Protein AF-A0A7S4GI96-F1 (afdb_monomer_lite)

Radius of gyration: 20.24 Å; chains: 1; bounding box: 47×55×43 Å

pLDDT: mean 77.37, std 24.52, range [25.47, 98.19]

Organism: NCBI:txid73025

Foldseek 3Di:
DVLVLCLLQVQEPCQVCVVVVVVVVVPPDDDDDDDDDDDDDDDDDDDDDDDDDPDPPPDDDPPDADDPVLLLQLLVQLVVQVVVCLVVLLCLQVDDDDLLVLVSVLSSSSVVSSLVSQCVSPPPQRSVSSSVVVVSSLVNLLVVVVVPPVSSVVSVLSSVQSNCCRNPVDGQADADDPVVLLVLLQQLLVLLVDVVLLVVLLVQLPPDDPVSSVVSLSVSSVVSSQVSLVVVVLNDSSSSSNSVVNLSSCCVPPSSVVSNVSSSVSSCVSSVNPSVVSNDHDPDD

Secondary structure (DSSP, 8-state):
-HHHHHHHHGGGTHHHHHHHHHHHHHHT-----------------------------S------PPPHHHHHHHHHHHHHHHHHTHHHHHHHHHS-S-HHHHHHHHHHHHHHHHHHHHHHHSTT--HHHHHHHHHHHHHHHHHHHHTT-HHHHHHHHHHHHHHHHHHTS-PPPPPPPHHHHHHHHHHHHHHHHSHHHHHHHHHHHTT--HHHHHHHHHHHHHHHHHHHHHTTT--SHHHHHHHHHHHHHGGGSHHHHHHHHHHHHHHHHHTT--TTTTTPPPPP-

Sequence (285 aa):
IFFRILHNTMHRRFVPLGVTALRRMISGGVRTAMTGPMTRPLMSQPSPLRTGGVRANSDQGLVPTLTPEDCANIYQKTIEALNTMEMPLKNLKLTPGSIAQRWNKVMLVLMLSRLDAIKKFFPGCSDQEAYMNLQKLSLSVRRHMSEGNQTLVDLDEKIWEFLLSHAFGKSLPEKMSVDVARKIALKLCNEVSEEEFATKLRSMTQGKGLEEKNDVLIQCLLEAQFKLFETFGYSDEEGFICVQKNLMDYAGDAVVLAYTSAYNYILLEIAEIDPRMASLPQPQA

Structure (mmCIF, N/CA/C/O backbone):
data_AF-A0A7S4GI96-F1
#
_entry.id   AF-A0A7S4GI96-F1
#
loop_
_atom_site.group_PDB
_atom_site.id
_atom_site.type_symbol
_atom_site.label_atom_id
_atom_site.label_alt_id
_atom_site.label_comp_id
_atom_site.label_asym_id
_atom_site.label_entity_id
_atom_site.label_seq_id
_atom_site.pdbx_PDB_ins_code
_atom_site.Cartn_x
_atom_site.Cartn_y
_atom_site.Cartn_z
_atom_site.occupancy
_atom_site.B_iso_or_equiv
_atom_site.auth_seq_id
_atom_site.auth_comp_id
_atom_site.auth_asym_id
_atom_site.auth_atom_id
_atom_site.pdbx_PDB_model_num
ATOM 1 N N . ILE A 1 1 ? -3.447 0.093 1.983 1.00 48.16 1 ILE A N 1
ATOM 2 C CA . ILE A 1 1 ? -4.267 1.115 2.687 1.00 48.16 1 ILE A CA 1
ATOM 3 C C . ILE A 1 1 ? -3.404 2.059 3.527 1.00 48.16 1 ILE A C 1
ATOM 5 O O . ILE A 1 1 ? -3.340 3.237 3.195 1.00 48.16 1 ILE A O 1
ATOM 9 N N . PHE A 1 2 ? -2.644 1.541 4.501 1.00 42.47 2 PHE A N 1
ATOM 10 C CA . PHE A 1 2 ? -1.622 2.305 5.233 1.00 42.47 2 PHE A CA 1
ATOM 11 C C . PHE A 1 2 ? -0.661 3.065 4.321 1.00 42.47 2 PHE A C 1
ATOM 13 O O . PHE A 1 2 ? -0.373 4.219 4.583 1.00 42.47 2 PHE A O 1
ATOM 20 N N . PHE A 1 3 ? -0.246 2.467 3.200 1.00 44.84 3 PHE A N 1
ATOM 21 C CA . PHE A 1 3 ? 0.589 3.130 2.195 1.00 44.84 3 PHE A CA 1
ATOM 22 C C . PHE A 1 3 ? -0.042 4.405 1.623 1.00 44.84 3 PHE A C 1
ATOM 24 O O . PHE A 1 3 ? 0.687 5.321 1.293 1.00 44.84 3 PHE A O 1
ATOM 31 N N . ARG A 1 4 ? -1.375 4.500 1.513 1.00 49.25 4 ARG A N 1
ATOM 32 C CA . ARG A 1 4 ? -2.064 5.708 1.028 1.00 49.25 4 ARG A CA 1
ATOM 33 C C . ARG A 1 4 ? -2.172 6.784 2.105 1.00 49.25 4 ARG A C 1
ATOM 35 O O . ARG A 1 4 ? -1.989 7.953 1.792 1.00 49.25 4 ARG A O 1
ATOM 42 N N . ILE A 1 5 ? -2.394 6.380 3.356 1.00 42.12 5 ILE A N 1
ATOM 43 C CA . ILE A 1 5 ? -2.314 7.272 4.520 1.00 42.12 5 ILE A CA 1
ATOM 44 C C . ILE A 1 5 ? -0.882 7.804 4.645 1.00 42.12 5 ILE A C 1
ATOM 46 O O . ILE A 1 5 ? -0.691 9.010 4.637 1.00 42.12 5 ILE A O 1
ATOM 50 N N . LEU A 1 6 ? 0.134 6.932 4.609 1.00 44.16 6 LEU A N 1
ATOM 51 C CA . LEU A 1 6 ? 1.545 7.322 4.564 1.00 44.16 6 LEU A CA 1
ATOM 52 C C . LEU A 1 6 ? 1.841 8.211 3.350 1.00 44.16 6 LEU A C 1
ATOM 54 O O . LEU A 1 6 ? 2.431 9.265 3.513 1.00 44.16 6 LEU A O 1
ATOM 58 N N . HIS A 1 7 ? 1.419 7.827 2.146 1.00 49.28 7 HIS A N 1
ATOM 59 C CA . HIS A 1 7 ? 1.634 8.591 0.913 1.00 49.28 7 HIS A CA 1
ATOM 60 C C . HIS A 1 7 ? 1.050 10.005 1.009 1.00 49.28 7 HIS A C 1
ATOM 62 O O . HIS A 1 7 ? 1.690 10.953 0.565 1.00 49.28 7 HIS A O 1
ATOM 68 N N . ASN A 1 8 ? -0.121 10.163 1.629 1.00 38.28 8 ASN A N 1
ATOM 69 C CA . ASN A 1 8 ? -0.711 11.476 1.859 1.00 38.28 8 ASN A CA 1
ATOM 70 C C . ASN A 1 8 ? 0.047 12.235 2.964 1.00 38.28 8 ASN A C 1
ATOM 72 O O . ASN A 1 8 ? 0.425 13.378 2.746 1.00 38.28 8 ASN A O 1
ATOM 76 N N . THR A 1 9 ? 0.377 11.604 4.096 1.00 34.38 9 THR A N 1
ATOM 77 C CA . THR A 1 9 ? 1.056 12.237 5.247 1.00 34.38 9 THR A CA 1
ATOM 78 C C . THR A 1 9 ? 2.541 12.578 4.997 1.00 34.38 9 THR A C 1
ATOM 80 O O . THR A 1 9 ? 3.073 13.538 5.558 1.00 34.38 9 THR A O 1
ATOM 83 N N . MET A 1 10 ? 3.239 11.830 4.140 1.00 37.91 10 MET A N 1
ATOM 84 C CA . MET A 1 10 ? 4.689 11.945 3.899 1.00 37.91 10 MET A CA 1
ATOM 85 C C . MET A 1 10 ? 5.093 13.167 3.065 1.00 37.91 10 MET A C 1
ATOM 87 O O . MET A 1 10 ? 6.271 13.538 3.061 1.00 37.91 10 MET A O 1
ATOM 91 N N . HIS A 1 11 ? 4.130 13.825 2.418 1.00 40.66 11 HIS A N 1
ATOM 92 C CA . HIS A 1 11 ? 4.341 14.949 1.504 1.00 40.66 11 HIS A CA 1
ATOM 93 C C . HIS A 1 11 ? 4.916 16.211 2.203 1.00 40.66 11 HIS A C 1
ATOM 95 O O . HIS A 1 11 ? 5.404 17.119 1.530 1.00 40.66 11 HIS A O 1
ATOM 101 N N . ARG A 1 12 ? 4.982 16.240 3.549 1.00 35.78 12 ARG A N 1
ATOM 102 C CA . ARG A 1 12 ? 5.529 17.371 4.329 1.00 35.78 12 ARG A CA 1
ATOM 103 C C . ARG A 1 12 ? 6.883 17.178 5.016 1.00 35.78 12 ARG A C 1
ATOM 105 O O . ARG A 1 12 ? 7.530 18.177 5.314 1.00 35.78 12 ARG A O 1
ATOM 112 N N . ARG A 1 13 ? 7.316 15.951 5.326 1.00 38.59 13 ARG A N 1
ATOM 113 C CA . ARG A 1 13 ? 8.511 15.742 6.179 1.00 38.59 13 ARG A CA 1
ATOM 114 C C . ARG A 1 13 ? 9.583 14.842 5.583 1.00 38.59 13 ARG A C 1
ATOM 116 O O . ARG A 1 13 ? 10.753 15.074 5.856 1.00 38.59 13 ARG A O 1
ATOM 123 N N . PHE A 1 14 ? 9.246 13.857 4.756 1.00 36.16 14 PHE A N 1
ATOM 124 C CA . PHE A 1 14 ? 10.211 12.802 4.416 1.00 36.16 14 PHE A CA 1
ATOM 125 C C . PHE A 1 14 ? 10.967 13.015 3.108 1.00 36.16 14 PHE A C 1
ATOM 127 O O . PHE A 1 14 ? 11.879 12.248 2.812 1.00 36.16 14 PHE A O 1
ATOM 134 N N . VAL A 1 15 ? 10.674 14.083 2.370 1.00 36.50 15 VAL A N 1
ATOM 135 C CA . VAL A 1 15 ? 11.378 14.357 1.115 1.00 36.50 15 VAL A CA 1
ATOM 136 C C . VAL A 1 15 ? 12.807 14.872 1.369 1.00 36.50 15 VAL A C 1
ATOM 138 O O . VAL A 1 15 ? 13.745 14.235 0.898 1.00 36.50 15 VAL A O 1
ATOM 141 N N . PRO A 1 16 ? 13.041 15.876 2.244 1.00 31.02 16 PRO A N 1
ATOM 142 C CA . PRO A 1 16 ? 14.405 16.281 2.600 1.00 31.02 16 PRO A CA 1
ATOM 143 C C . PRO A 1 16 ? 14.975 15.470 3.781 1.00 31.02 16 PRO A C 1
ATOM 145 O O . PRO A 1 16 ? 16.185 15.235 3.871 1.00 31.02 16 PRO A O 1
ATOM 148 N N . LEU A 1 17 ? 14.113 15.023 4.709 1.00 30.14 17 LEU A N 1
ATOM 149 C CA . LEU A 1 17 ? 14.540 14.329 5.929 1.00 30.14 17 LEU A CA 1
ATOM 150 C C . LEU A 1 17 ? 14.511 12.808 5.806 1.00 30.14 17 LEU A C 1
ATOM 152 O O . LEU A 1 17 ? 15.198 12.176 6.580 1.00 30.14 17 LEU A O 1
ATOM 156 N N . GLY A 1 18 ? 13.788 12.179 4.878 1.00 33.94 18 GLY A N 1
ATOM 157 C CA . GLY A 1 18 ? 13.670 10.712 4.831 1.00 33.94 18 GLY A CA 1
ATOM 158 C C . GLY A 1 18 ? 14.946 10.023 4.362 1.00 33.94 18 GLY A C 1
ATOM 159 O O . GLY A 1 18 ? 15.405 9.086 5.007 1.00 33.94 18 GLY A O 1
ATOM 160 N N . VAL A 1 19 ? 15.595 10.549 3.320 1.00 39.44 19 VAL A N 1
ATOM 161 C CA . VAL A 1 19 ? 16.910 10.055 2.870 1.00 39.44 19 VAL A CA 1
ATOM 162 C C . VAL A 1 19 ? 17.982 10.338 3.928 1.00 39.44 19 VAL A C 1
ATOM 164 O O . VAL A 1 19 ? 18.823 9.487 4.210 1.00 39.44 19 VAL A O 1
ATOM 167 N N . THR A 1 20 ? 17.919 11.504 4.575 1.00 37.69 20 THR A N 1
ATOM 168 C CA . THR A 1 20 ? 18.900 11.939 5.582 1.00 37.69 20 THR A CA 1
ATOM 169 C C . THR A 1 20 ? 18.700 11.257 6.940 1.00 37.69 20 THR A C 1
ATOM 171 O O . THR A 1 20 ? 19.676 10.894 7.584 1.00 37.69 20 THR A O 1
ATOM 174 N N . ALA A 1 21 ? 17.464 11.039 7.386 1.00 37.22 21 ALA A N 1
ATOM 175 C CA . ALA A 1 21 ? 17.109 10.401 8.654 1.00 37.22 21 ALA A CA 1
ATOM 176 C C . ALA A 1 21 ? 17.210 8.880 8.569 1.00 37.22 21 ALA A C 1
ATOM 178 O O . ALA A 1 21 ? 17.644 8.268 9.537 1.00 37.22 21 ALA A O 1
ATOM 179 N N . LEU A 1 22 ? 16.905 8.269 7.417 1.00 37.75 22 LEU A N 1
ATOM 180 C CA . LEU A 1 22 ? 17.230 6.865 7.180 1.00 37.75 22 LEU A CA 1
ATOM 181 C C . LEU A 1 22 ? 18.752 6.682 7.108 1.00 37.75 22 LEU A C 1
ATOM 183 O O . LEU A 1 22 ? 19.271 5.812 7.795 1.00 37.75 22 LEU A O 1
ATOM 187 N N . ARG A 1 23 ? 19.499 7.568 6.420 1.00 43.78 23 ARG A N 1
ATOM 188 C CA . ARG A 1 23 ? 20.975 7.578 6.502 1.00 43.78 23 ARG A CA 1
ATOM 189 C C . ARG A 1 23 ? 21.475 7.763 7.935 1.00 43.78 23 ARG A C 1
ATOM 191 O O . ARG A 1 23 ? 22.387 7.045 8.316 1.00 43.78 23 ARG A O 1
ATOM 198 N N . ARG A 1 24 ? 20.893 8.661 8.742 1.00 42.09 24 ARG A N 1
ATOM 199 C CA . ARG A 1 24 ? 21.265 8.883 10.159 1.00 42.09 24 ARG A CA 1
ATOM 200 C C . ARG A 1 24 ? 20.910 7.700 11.064 1.00 42.09 24 ARG A C 1
ATOM 202 O O . ARG A 1 24 ? 21.722 7.346 11.910 1.00 42.09 24 ARG A O 1
ATOM 209 N N . MET A 1 25 ? 19.761 7.055 10.859 1.00 37.50 25 MET A N 1
ATOM 210 C CA . MET A 1 25 ? 19.404 5.801 11.539 1.00 37.50 25 MET A CA 1
ATOM 211 C C . MET A 1 25 ? 20.346 4.657 11.150 1.00 37.50 25 MET A C 1
ATOM 213 O O . MET A 1 25 ? 20.655 3.822 11.990 1.00 37.50 25 MET A O 1
ATOM 217 N N . ILE A 1 26 ? 20.839 4.639 9.908 1.00 42.69 26 ILE A N 1
ATOM 218 C CA . ILE A 1 26 ? 21.808 3.652 9.412 1.00 42.69 26 ILE A CA 1
ATOM 219 C C . ILE A 1 26 ? 23.243 3.942 9.904 1.00 42.69 26 ILE A C 1
ATOM 221 O O . ILE A 1 26 ? 24.032 3.013 10.027 1.00 42.69 26 ILE A O 1
ATOM 225 N N . SER A 1 27 ? 23.604 5.196 10.214 1.00 38.72 27 SER A N 1
ATOM 226 C CA . SER A 1 27 ? 25.000 5.599 10.491 1.00 38.72 27 SER A CA 1
ATOM 227 C C . SER A 1 27 ? 25.372 5.821 11.966 1.00 38.72 27 SER A C 1
ATOM 229 O O . SER A 1 27 ? 26.499 6.223 12.234 1.00 38.72 27 SER A O 1
ATOM 231 N N . GLY A 1 28 ? 24.493 5.532 12.935 1.00 33.22 28 GLY A N 1
ATOM 232 C CA . GLY A 1 28 ? 24.877 5.381 14.354 1.00 33.22 28 GLY A CA 1
ATOM 233 C C . GLY A 1 28 ? 25.617 6.567 15.006 1.00 33.22 28 GLY A C 1
ATOM 234 O O . GLY A 1 28 ? 26.359 6.373 15.966 1.00 33.22 28 GLY A O 1
ATOM 235 N N . GLY A 1 29 ? 25.460 7.791 14.497 1.00 31.09 29 GLY A N 1
ATOM 236 C CA . GLY A 1 29 ? 26.233 8.954 14.941 1.00 31.09 29 GLY A CA 1
ATOM 237 C C . GLY A 1 29 ? 25.499 9.826 15.960 1.00 31.09 29 GLY A C 1
ATOM 238 O O . GLY A 1 29 ? 24.608 10.589 15.594 1.00 31.09 29 GLY A O 1
ATOM 239 N N . VAL A 1 30 ? 25.920 9.765 17.224 1.00 33.53 30 VAL A N 1
ATOM 240 C CA . VAL A 1 30 ? 25.569 10.733 18.279 1.00 33.53 30 VAL A CA 1
ATOM 241 C C . VAL A 1 30 ? 26.267 12.067 18.004 1.00 33.53 30 VAL A C 1
ATOM 243 O O . VAL A 1 30 ? 27.485 12.079 17.836 1.00 33.53 30 VAL A O 1
ATOM 246 N N . ARG A 1 31 ? 25.534 13.191 18.031 1.00 33.06 31 ARG A N 1
ATOM 247 C CA . ARG A 1 31 ? 26.073 14.517 18.399 1.00 33.06 31 ARG A CA 1
ATOM 248 C C . ARG A 1 31 ? 24.978 15.475 18.886 1.00 33.06 31 ARG A C 1
ATOM 250 O O . ARG A 1 31 ? 23.841 15.440 18.429 1.00 33.06 31 ARG A O 1
ATOM 257 N N . THR A 1 32 ? 25.382 16.293 19.849 1.00 29.03 32 THR A N 1
ATOM 258 C CA . THR A 1 32 ? 24.633 17.173 20.753 1.00 29.03 32 THR A CA 1
ATOM 259 C C . THR A 1 32 ? 24.514 18.630 20.270 1.00 29.03 32 THR A C 1
ATOM 261 O O . THR A 1 32 ? 25.416 19.126 19.602 1.00 29.03 32 THR A O 1
ATOM 264 N N . ALA A 1 33 ? 23.466 19.305 20.785 1.00 28.83 33 ALA A N 1
ATOM 265 C CA . ALA A 1 33 ? 23.304 20.758 21.038 1.00 28.83 33 ALA A CA 1
ATOM 266 C C . ALA A 1 33 ? 22.983 21.674 19.816 1.00 28.83 33 ALA A C 1
ATOM 268 O O . ALA A 1 33 ? 23.351 21.341 18.701 1.00 28.83 33 ALA A O 1
ATOM 269 N N . MET A 1 34 ? 22.266 22.814 19.881 1.00 26.42 34 MET A N 1
ATOM 270 C CA . MET A 1 34 ? 21.924 23.777 20.948 1.00 26.42 34 MET A CA 1
ATOM 271 C C . MET A 1 34 ? 20.583 24.518 20.692 1.00 26.42 34 MET A C 1
ATOM 273 O O . MET A 1 34 ? 20.059 24.544 19.583 1.00 26.42 34 MET A O 1
ATOM 277 N N . THR A 1 35 ? 20.078 25.142 21.760 1.00 27.78 35 THR A N 1
ATOM 278 C CA . THR A 1 35 ? 18.894 26.008 21.947 1.00 27.78 35 THR A CA 1
ATOM 279 C C . THR A 1 35 ? 19.031 27.452 21.422 1.00 27.78 35 THR A C 1
ATOM 281 O O . THR A 1 35 ? 20.116 28.019 21.514 1.00 27.78 35 THR A O 1
ATOM 284 N N . GLY A 1 36 ? 17.915 28.102 21.042 1.00 25.47 36 GLY A N 1
ATOM 285 C CA . GLY A 1 36 ? 17.779 29.574 20.944 1.00 25.47 36 GLY A CA 1
ATOM 286 C C . GLY A 1 36 ? 16.377 30.045 20.476 1.00 25.47 36 GLY A C 1
ATOM 287 O O . GLY A 1 36 ? 15.743 29.288 19.747 1.00 25.47 36 GLY A O 1
ATOM 288 N N . PRO A 1 37 ? 15.842 31.214 20.914 1.00 29.98 37 PRO A N 1
ATOM 289 C CA . PRO A 1 37 ? 14.398 31.414 21.124 1.00 29.98 37 PRO A CA 1
ATOM 290 C C . PRO A 1 37 ? 13.631 32.288 20.098 1.00 29.98 37 PRO A C 1
ATOM 292 O O . PRO A 1 37 ? 14.192 32.883 19.186 1.00 29.98 37 PRO A O 1
ATOM 295 N N . MET A 1 38 ? 12.308 32.318 20.327 1.00 31.64 38 MET A N 1
ATOM 296 C CA . MET A 1 38 ? 11.159 32.909 19.612 1.00 31.64 38 MET A CA 1
ATOM 297 C C . MET A 1 38 ? 11.265 34.342 19.053 1.00 31.64 38 MET A C 1
ATOM 299 O O . MET A 1 38 ? 11.868 35.214 19.666 1.00 31.64 38 MET A O 1
ATOM 303 N N . THR A 1 39 ? 10.434 34.630 18.036 1.00 26.88 39 THR A N 1
ATOM 304 C CA . THR A 1 39 ? 9.477 35.768 18.029 1.00 26.88 39 THR A CA 1
ATOM 305 C C . THR A 1 39 ? 8.357 35.571 16.983 1.00 26.88 39 THR A C 1
ATOM 307 O O . THR A 1 39 ? 8.560 34.957 15.941 1.00 26.88 39 THR A O 1
ATOM 310 N N . ARG A 1 40 ? 7.147 36.057 17.299 1.00 31.64 40 ARG A N 1
ATOM 311 C CA . ARG A 1 40 ? 5.897 36.073 16.493 1.00 31.64 40 ARG A CA 1
ATOM 312 C C . ARG A 1 40 ? 5.532 37.548 16.212 1.00 31.64 40 ARG A C 1
ATOM 314 O O . ARG A 1 40 ? 5.952 38.384 17.014 1.00 31.64 40 ARG A O 1
ATOM 321 N N . PRO A 1 41 ? 4.723 37.892 15.183 1.00 34.22 41 PRO A N 1
ATOM 322 C CA . PRO A 1 41 ? 3.291 38.140 15.453 1.00 34.22 41 PRO A CA 1
ATOM 323 C C . PRO A 1 41 ? 2.288 37.823 14.302 1.00 34.22 41 PRO A C 1
ATOM 325 O O . PRO A 1 41 ? 2.644 37.305 13.252 1.00 34.22 41 PRO A O 1
ATOM 328 N N . LEU A 1 42 ? 1.007 38.082 14.619 1.00 28.05 42 LEU A N 1
ATOM 329 C CA . LEU A 1 42 ? -0.305 37.708 14.044 1.00 28.05 42 LEU A CA 1
ATOM 330 C C . LEU A 1 42 ? -0.779 38.391 12.733 1.00 28.05 42 LEU A C 1
ATOM 332 O O . LEU A 1 42 ? -0.377 39.513 12.459 1.00 28.05 42 LEU A O 1
ATOM 336 N N . MET A 1 43 ? -1.791 37.758 12.090 1.00 28.89 43 MET A N 1
ATOM 337 C CA . MET A 1 43 ? -3.117 38.276 11.608 1.00 28.89 43 MET A CA 1
ATOM 338 C C . MET A 1 43 ? -3.493 37.734 10.203 1.00 28.89 43 MET A C 1
ATOM 340 O O . MET A 1 43 ? -2.814 38.014 9.229 1.00 28.89 43 MET A O 1
ATOM 344 N N . SER A 1 44 ? -4.381 36.733 10.087 1.00 29.39 44 SER A N 1
ATOM 345 C CA . SER A 1 44 ? -5.859 36.764 9.908 1.00 29.39 44 SER A CA 1
ATOM 346 C C . SER A 1 44 ? -6.366 37.134 8.499 1.00 29.39 44 SER A C 1
ATOM 348 O O . SER A 1 44 ? -6.210 38.279 8.097 1.00 29.39 44 SER A O 1
ATOM 350 N N . GLN A 1 45 ? -7.085 36.219 7.827 1.00 29.84 45 GLN A N 1
ATOM 351 C CA . GLN A 1 45 ? -8.489 36.401 7.395 1.00 29.84 45 GLN A CA 1
ATOM 352 C C . GLN A 1 45 ? -9.095 35.100 6.800 1.00 29.84 45 GLN A C 1
ATOM 354 O O . GLN A 1 45 ? -8.362 34.294 6.226 1.00 29.84 45 GLN A O 1
ATOM 359 N N . PRO A 1 46 ? -10.417 34.867 6.950 1.00 28.11 46 PRO A N 1
ATOM 360 C CA . PRO A 1 46 ? -11.104 33.659 6.491 1.00 28.11 46 PRO A CA 1
ATOM 361 C C . PRO A 1 46 ? -11.596 33.793 5.041 1.00 28.11 46 PRO A C 1
ATOM 363 O O . PRO A 1 46 ? -12.149 34.821 4.660 1.00 28.11 46 PRO A O 1
ATOM 366 N N . SER A 1 47 ? -11.448 32.733 4.241 1.00 34.19 47 SER A N 1
ATOM 367 C CA . SER A 1 47 ? -12.112 32.617 2.934 1.00 34.19 47 SER A CA 1
ATOM 368 C C . SER A 1 47 ? -13.296 31.643 3.005 1.00 34.19 47 SER A C 1
ATOM 370 O O . SER A 1 47 ? -13.197 30.621 3.688 1.00 34.19 47 SER A O 1
ATOM 372 N N . PRO A 1 48 ? -14.416 31.950 2.325 1.00 31.08 48 PRO A N 1
ATOM 373 C CA . PRO A 1 48 ? -15.682 31.249 2.490 1.00 31.08 48 PRO A CA 1
ATOM 374 C C . PRO A 1 48 ? -15.711 29.868 1.823 1.00 31.08 48 PRO A C 1
ATOM 376 O O . PRO A 1 48 ? -15.078 29.614 0.796 1.00 31.08 48 PRO A O 1
ATOM 379 N N . LEU A 1 49 ? -16.518 28.996 2.429 1.00 34.81 49 LEU A N 1
ATOM 380 C CA . LEU A 1 49 ? -16.897 27.665 1.965 1.00 34.81 49 LEU A CA 1
ATOM 381 C C . LEU A 1 49 ? -17.496 27.723 0.555 1.00 34.81 49 LEU A C 1
ATOM 383 O O . LEU A 1 49 ? -18.572 28.280 0.343 1.00 34.81 49 LEU A O 1
ATOM 387 N N . ARG A 1 50 ? -16.810 27.095 -0.404 1.00 30.77 50 ARG A N 1
ATOM 388 C CA . ARG A 1 50 ? -17.334 26.842 -1.746 1.00 30.77 50 ARG A CA 1
ATOM 389 C C . ARG A 1 50 ? -17.824 25.397 -1.815 1.00 30.77 50 ARG A C 1
ATOM 391 O O . ARG A 1 50 ? -17.045 24.472 -2.025 1.00 30.77 50 ARG A O 1
ATOM 398 N N . THR A 1 51 ? -19.122 25.221 -1.611 1.00 40.09 51 THR A N 1
ATOM 399 C CA . THR A 1 51 ? -19.875 24.037 -2.026 1.00 40.09 51 THR A CA 1
ATOM 400 C C . THR A 1 51 ? -20.036 24.070 -3.546 1.00 40.09 51 THR A C 1
ATOM 402 O O . THR A 1 51 ? -20.368 25.109 -4.116 1.00 40.09 51 THR A O 1
ATOM 405 N N . GLY A 1 52 ? -19.792 22.951 -4.234 1.00 29.23 52 GLY A N 1
ATOM 406 C CA . GLY A 1 52 ? -20.174 22.847 -5.643 1.00 29.23 52 GLY A CA 1
ATOM 407 C C . GLY A 1 52 ? -19.403 21.831 -6.474 1.00 29.23 52 GLY A C 1
ATOM 408 O O . GLY A 1 52 ? -18.347 22.145 -7.011 1.00 29.23 52 GLY A O 1
ATOM 409 N N . GLY A 1 53 ? -20.031 20.671 -6.674 1.00 28.17 53 GLY A N 1
ATOM 410 C CA . GLY A 1 53 ? -20.027 19.973 -7.959 1.00 28.17 53 GLY A CA 1
ATOM 411 C C . GLY A 1 53 ? -18.866 19.021 -8.217 1.00 28.17 53 GLY A C 1
ATOM 412 O O . GLY A 1 53 ? -17.815 19.418 -8.714 1.00 28.17 53 GLY A O 1
ATOM 413 N N . VAL A 1 54 ? -19.123 17.727 -8.017 1.00 35.38 54 VAL A N 1
ATOM 414 C CA . VAL A 1 54 ? -18.393 16.648 -8.693 1.00 35.38 54 VAL A CA 1
ATOM 415 C C . VAL A 1 54 ? -18.680 16.778 -10.194 1.00 35.38 54 VAL A C 1
ATOM 417 O O . VAL A 1 54 ? -19.664 16.252 -10.706 1.00 35.38 54 VAL A O 1
ATOM 420 N N . ARG A 1 55 ? -17.856 17.554 -10.906 1.00 32.34 55 ARG A N 1
ATOM 421 C CA . ARG A 1 55 ? -17.807 17.520 -12.369 1.00 32.34 55 ARG A CA 1
ATOM 422 C C . ARG A 1 55 ? -17.062 16.255 -12.775 1.00 32.34 55 ARG A C 1
ATOM 424 O O . ARG A 1 55 ? -15.868 16.124 -12.516 1.00 32.34 55 ARG A O 1
ATOM 431 N N . ALA A 1 56 ? -17.773 15.343 -13.428 1.00 38.94 56 ALA A N 1
ATOM 432 C CA . ALA A 1 56 ? -17.163 14.293 -14.225 1.00 38.94 56 ALA A CA 1
ATOM 433 C C . ALA A 1 56 ? -16.416 14.958 -15.395 1.00 38.94 56 ALA A C 1
ATOM 435 O O . ALA A 1 56 ? -17.018 15.337 -16.395 1.00 38.94 56 ALA A O 1
ATOM 436 N N . ASN A 1 57 ? -15.109 15.173 -15.232 1.00 34.50 57 ASN A N 1
ATOM 437 C CA . ASN A 1 57 ? -14.225 15.561 -16.327 1.00 34.50 57 ASN A CA 1
ATOM 438 C C . ASN A 1 57 ? -13.990 14.327 -17.205 1.00 34.50 57 ASN A C 1
ATOM 440 O O . ASN A 1 57 ? -13.121 13.512 -16.909 1.00 34.50 57 ASN A O 1
ATOM 444 N N . SER A 1 58 ? -14.761 14.196 -18.280 1.00 38.59 58 SER A N 1
ATOM 445 C CA . SER A 1 58 ? -14.625 13.146 -19.294 1.00 38.59 58 SER A CA 1
ATOM 446 C C . SER A 1 58 ? -13.567 13.458 -20.364 1.00 38.59 58 SER A C 1
ATOM 448 O O . SER A 1 58 ? -13.667 12.947 -21.469 1.00 38.59 58 SER A O 1
ATOM 450 N N . ASP A 1 59 ? -12.565 14.286 -20.052 1.00 37.38 59 ASP A N 1
ATOM 451 C CA . ASP A 1 59 ? -11.513 14.675 -21.007 1.00 37.38 59 ASP A CA 1
ATOM 452 C C . ASP A 1 59 ? -10.174 14.982 -20.303 1.00 37.38 59 ASP A C 1
ATOM 454 O O . ASP A 1 59 ? -9.485 15.971 -20.560 1.00 37.38 59 ASP A O 1
ATOM 458 N N . GLN A 1 60 ? -9.799 14.141 -19.332 1.00 39.31 60 GLN A N 1
ATOM 459 C CA . GLN A 1 60 ? -8.428 14.143 -18.823 1.00 39.31 60 GLN A CA 1
ATOM 460 C C . GLN A 1 60 ? -7.529 13.509 -19.885 1.00 39.31 60 GLN A C 1
ATOM 462 O O . GLN A 1 60 ? -7.511 12.287 -20.031 1.00 39.31 60 GLN A O 1
ATOM 467 N N . GLY A 1 61 ? -6.793 14.350 -20.619 1.00 39.53 61 GLY A N 1
ATOM 468 C CA . GLY A 1 61 ? -5.714 13.915 -21.501 1.00 39.53 61 GLY A CA 1
ATOM 469 C C . GLY A 1 61 ? -4.887 12.831 -20.815 1.00 39.53 61 GLY A C 1
ATOM 470 O O . GLY A 1 61 ? -4.481 13.001 -19.664 1.00 39.53 61 GLY A O 1
ATOM 471 N N . LEU A 1 62 ? -4.726 11.698 -21.504 1.00 49.81 62 LEU A N 1
ATOM 472 C CA . LEU A 1 62 ? -4.018 10.512 -21.028 1.00 49.81 62 LEU A CA 1
ATOM 473 C C . LEU A 1 62 ? -2.728 10.937 -20.325 1.00 49.81 62 LEU A C 1
ATOM 475 O O . LEU A 1 62 ? -1.780 11.385 -20.970 1.00 49.81 62 LEU A O 1
ATOM 479 N N . VAL A 1 63 ? -2.705 10.826 -18.994 1.00 57.12 63 VAL A N 1
ATOM 480 C CA . VAL A 1 63 ? -1.483 11.021 -18.211 1.00 57.12 63 VAL A CA 1
ATOM 481 C C . VAL A 1 63 ? -0.430 10.106 -18.837 1.00 57.12 63 VAL A C 1
ATOM 483 O O . VAL A 1 63 ? -0.701 8.907 -18.926 1.00 57.12 63 VAL A O 1
ATOM 486 N N . PRO A 1 64 ? 0.730 10.624 -19.292 1.00 66.00 64 PRO A N 1
ATOM 487 C CA . PRO A 1 64 ? 1.725 9.808 -19.975 1.00 66.00 64 PRO A CA 1
ATOM 488 C C . PRO A 1 64 ? 2.071 8.584 -19.126 1.00 66.00 64 PRO A C 1
ATOM 490 O O . PRO A 1 64 ? 2.581 8.721 -18.008 1.00 66.00 64 PRO A O 1
ATOM 493 N N . THR A 1 65 ? 1.722 7.400 -19.628 1.00 81.44 65 THR A N 1
ATOM 494 C CA . THR A 1 65 ? 1.984 6.125 -18.960 1.00 81.44 65 THR A CA 1
ATOM 495 C C . THR A 1 65 ? 3.389 5.661 -19.300 1.00 81.44 65 THR A C 1
ATOM 497 O O . THR A 1 65 ? 3.814 5.781 -20.448 1.00 81.44 65 THR A O 1
ATOM 500 N N . LEU A 1 66 ? 4.094 5.111 -18.315 1.00 92.50 66 LEU A N 1
ATOM 501 C CA . LEU A 1 66 ? 5.383 4.465 -18.544 1.00 92.50 66 LEU A CA 1
ATOM 502 C C . LEU A 1 66 ? 5.177 3.218 -19.407 1.00 92.50 66 LEU A C 1
ATOM 504 O O . LEU A 1 66 ? 4.158 2.528 -19.275 1.00 92.50 66 LEU A O 1
ATOM 508 N N . THR A 1 67 ? 6.138 2.916 -20.276 1.00 96.12 67 THR A N 1
ATOM 509 C CA . THR A 1 67 ? 6.089 1.679 -21.059 1.00 96.12 67 THR A CA 1
ATOM 510 C C . THR A 1 67 ? 6.267 0.462 -20.139 1.00 96.12 67 THR A C 1
ATOM 512 O O . THR A 1 67 ? 6.748 0.604 -19.006 1.00 96.12 67 THR A O 1
ATOM 515 N N . PRO A 1 68 ? 5.884 -0.752 -20.575 1.00 96.31 68 PRO A N 1
ATOM 516 C CA . PRO A 1 68 ? 6.154 -1.959 -19.798 1.00 96.31 68 PRO A CA 1
ATOM 517 C C . PRO A 1 68 ? 7.649 -2.160 -19.506 1.00 96.31 68 PRO A C 1
ATOM 519 O O . PRO A 1 68 ? 8.004 -2.590 -18.411 1.00 96.31 68 PRO A O 1
ATOM 522 N N . GLU A 1 69 ? 8.518 -1.797 -20.454 1.00 97.56 69 GLU A N 1
ATOM 523 C CA . GLU A 1 69 ? 9.975 -1.876 -20.311 1.00 97.56 69 GLU A CA 1
ATOM 524 C C . GLU A 1 69 ? 10.498 -0.899 -19.248 1.00 97.56 69 GLU A C 1
ATOM 526 O O . GLU A 1 69 ? 11.247 -1.304 -18.358 1.00 97.56 69 GLU A O 1
ATOM 531 N N . ASP A 1 70 ? 10.040 0.358 -19.259 1.00 97.44 70 ASP A N 1
ATOM 532 C CA . ASP A 1 70 ? 10.383 1.338 -18.217 1.00 97.44 70 ASP A CA 1
ATOM 533 C C . ASP A 1 70 ? 9.967 0.833 -16.830 1.00 97.44 70 ASP A C 1
ATOM 535 O O . ASP A 1 70 ? 10.720 0.927 -15.858 1.00 97.44 70 ASP A O 1
ATOM 539 N N . CYS A 1 71 ? 8.761 0.264 -16.739 1.00 97.44 71 CYS A N 1
ATOM 540 C CA . CYS A 1 71 ? 8.232 -0.292 -15.499 1.00 97.44 71 CYS A CA 1
ATOM 541 C C . CYS A 1 71 ? 9.111 -1.441 -14.983 1.00 97.44 71 CYS A C 1
ATOM 543 O O . CYS A 1 71 ? 9.460 -1.455 -13.800 1.00 97.44 71 CYS A O 1
ATOM 545 N N . ALA A 1 72 ? 9.503 -2.365 -15.866 1.00 97.94 72 ALA A N 1
ATOM 546 C CA . ALA A 1 72 ? 10.361 -3.496 -15.526 1.00 97.94 72 ALA A CA 1
ATOM 547 C C . ALA A 1 72 ? 11.751 -3.024 -15.077 1.00 97.94 72 ALA A C 1
ATOM 549 O O . ALA A 1 72 ? 12.248 -3.469 -14.043 1.00 97.94 72 ALA A O 1
ATOM 550 N N . ASN A 1 73 ? 12.336 -2.052 -15.783 1.00 98.00 73 ASN A N 1
ATOM 551 C CA . ASN A 1 73 ? 13.624 -1.454 -15.432 1.00 98.00 73 ASN A CA 1
ATOM 552 C C . ASN A 1 73 ? 13.598 -0.787 -14.049 1.00 98.00 73 ASN A C 1
ATOM 554 O O . ASN A 1 73 ? 14.521 -0.964 -13.249 1.00 98.00 73 ASN A O 1
ATOM 558 N N . ILE A 1 74 ? 12.534 -0.046 -13.731 1.00 97.81 74 ILE A N 1
ATOM 559 C CA . ILE A 1 74 ? 12.377 0.574 -12.409 1.00 97.81 74 ILE A CA 1
ATOM 560 C C . ILE A 1 74 ? 12.169 -0.494 -11.322 1.00 97.81 74 ILE A C 1
ATOM 562 O O . ILE A 1 74 ? 12.722 -0.361 -10.228 1.00 97.81 74 ILE A O 1
ATOM 566 N N . TYR A 1 75 ? 11.422 -1.568 -11.594 1.00 97.94 75 TYR A N 1
ATOM 567 C CA . TYR A 1 75 ? 11.236 -2.671 -10.641 1.00 97.94 75 TYR A CA 1
ATOM 568 C C . TYR A 1 75 ? 12.540 -3.431 -10.386 1.00 97.94 75 TYR A C 1
ATOM 570 O O . TYR A 1 75 ? 12.880 -3.680 -9.230 1.00 97.94 75 TYR A O 1
ATOM 578 N N . GLN A 1 76 ? 13.334 -3.693 -11.423 1.00 98.19 76 GLN A N 1
ATOM 579 C CA . GLN A 1 76 ? 14.649 -4.314 -11.281 1.00 98.19 76 GLN A CA 1
ATOM 580 C C . GLN A 1 76 ? 15.587 -3.459 -10.413 1.00 98.19 76 GLN A C 1
ATOM 582 O O . GLN A 1 76 ? 16.181 -3.957 -9.457 1.00 98.19 76 GLN A O 1
ATOM 587 N N . LYS A 1 77 ? 15.634 -2.143 -10.655 1.00 97.69 77 LYS A N 1
ATOM 588 C CA . LYS A 1 77 ? 16.382 -1.194 -9.809 1.00 97.69 77 LYS A CA 1
ATOM 589 C C . LYS A 1 77 ? 15.829 -1.100 -8.384 1.00 97.69 77 LYS A C 1
ATOM 591 O O . LYS A 1 77 ? 16.582 -0.844 -7.447 1.00 97.69 77 LYS A O 1
ATOM 596 N N . THR A 1 78 ? 14.525 -1.312 -8.202 1.00 97.69 78 THR A N 1
ATOM 597 C CA . THR A 1 78 ? 13.905 -1.379 -6.871 1.00 97.69 78 THR A CA 1
ATOM 598 C C . THR A 1 78 ? 14.412 -2.602 -6.111 1.00 97.69 78 THR A C 1
ATOM 600 O O . THR A 1 78 ? 14.768 -2.466 -4.945 1.00 97.69 78 THR A O 1
ATOM 603 N N . ILE A 1 79 ? 14.509 -3.767 -6.760 1.00 97.38 79 ILE A N 1
ATOM 604 C CA . ILE A 1 79 ? 15.081 -4.987 -6.164 1.00 97.38 79 ILE A CA 1
ATOM 605 C C . ILE A 1 79 ? 16.547 -4.757 -5.776 1.00 97.38 79 ILE A C 1
ATOM 607 O O . ILE A 1 79 ? 16.938 -5.059 -4.651 1.00 97.38 79 ILE A O 1
ATOM 611 N N . GLU A 1 80 ? 17.348 -4.149 -6.657 1.00 96.81 80 GLU A N 1
ATOM 612 C CA . GLU A 1 80 ? 18.736 -3.778 -6.344 1.00 96.81 80 GLU A CA 1
ATOM 613 C C . GLU A 1 80 ? 18.823 -2.877 -5.100 1.00 96.81 80 GLU A C 1
ATOM 615 O O . GLU A 1 80 ? 19.631 -3.125 -4.206 1.00 96.81 80 GLU A O 1
ATOM 620 N N . ALA A 1 81 ? 17.963 -1.857 -5.002 1.00 95.31 81 ALA A N 1
ATOM 621 C CA . ALA A 1 81 ? 17.904 -0.978 -3.837 1.00 95.31 81 ALA A CA 1
ATOM 622 C C . ALA A 1 81 ? 17.449 -1.722 -2.568 1.00 95.31 81 ALA A C 1
ATOM 624 O O . ALA A 1 81 ? 17.996 -1.488 -1.490 1.00 95.31 81 ALA A O 1
ATOM 625 N N . LEU A 1 82 ? 16.480 -2.634 -2.673 1.00 95.62 82 LEU A N 1
ATOM 626 C CA . LEU A 1 82 ? 16.010 -3.453 -1.552 1.00 95.62 82 LEU A CA 1
ATOM 627 C C . LEU A 1 82 ? 17.099 -4.386 -1.017 1.00 95.62 82 LEU A C 1
ATOM 629 O O . LEU A 1 82 ? 17.234 -4.501 0.200 1.00 95.62 82 LEU A O 1
ATOM 633 N N . ASN A 1 83 ? 17.934 -4.956 -1.886 1.00 95.19 83 ASN A N 1
ATOM 634 C CA . ASN A 1 83 ? 19.079 -5.768 -1.466 1.00 95.19 83 ASN A CA 1
ATOM 635 C C . ASN A 1 83 ? 20.067 -4.967 -0.601 1.00 95.19 83 ASN A C 1
ATOM 637 O O . ASN A 1 83 ? 20.628 -5.496 0.353 1.00 95.19 83 ASN A O 1
ATOM 641 N N . THR A 1 84 ? 20.228 -3.660 -0.841 1.00 94.25 84 THR A N 1
ATOM 642 C CA . THR A 1 84 ? 21.052 -2.813 0.049 1.00 94.25 84 THR A CA 1
ATOM 643 C C . THR A 1 84 ? 20.404 -2.552 1.416 1.00 94.25 84 THR A C 1
ATOM 645 O O . THR A 1 84 ? 21.080 -2.149 2.362 1.00 94.25 84 THR A O 1
ATOM 648 N N . MET A 1 85 ? 19.098 -2.810 1.534 1.00 92.75 85 MET A N 1
ATOM 649 C CA . MET A 1 85 ? 18.284 -2.642 2.741 1.00 92.75 85 MET A CA 1
ATOM 650 C C . MET A 1 85 ? 18.023 -3.965 3.479 1.00 92.75 85 MET A C 1
ATOM 652 O O . MET A 1 85 ? 17.250 -3.985 4.439 1.00 92.75 85 MET A O 1
ATOM 656 N N . GLU A 1 86 ? 18.683 -5.057 3.081 1.00 92.94 86 GLU A N 1
ATOM 657 C CA . GLU A 1 86 ? 18.470 -6.401 3.629 1.00 92.94 86 GLU A CA 1
ATOM 658 C C . GLU A 1 86 ? 18.661 -6.461 5.153 1.00 92.94 86 GLU A C 1
ATOM 660 O O . GLU A 1 86 ? 17.778 -6.918 5.881 1.00 92.94 86 GLU A O 1
ATOM 665 N N . MET A 1 87 ? 19.792 -5.958 5.658 1.00 90.12 87 MET A N 1
ATOM 666 C CA . MET A 1 87 ? 20.101 -5.965 7.094 1.00 90.12 87 MET A CA 1
ATOM 667 C C . MET A 1 87 ? 19.109 -5.123 7.919 1.00 90.12 87 MET A C 1
ATOM 669 O O . MET A 1 87 ? 18.586 -5.634 8.913 1.00 90.12 87 MET A O 1
ATOM 673 N N . PRO A 1 88 ? 18.775 -3.875 7.525 1.00 89.81 88 PRO A N 1
ATOM 674 C CA . PRO A 1 88 ? 17.687 -3.126 8.147 1.00 89.81 88 PRO A CA 1
ATOM 675 C C . PRO A 1 88 ? 16.355 -3.884 8.194 1.00 89.81 88 PRO A C 1
ATOM 677 O O . PRO A 1 88 ? 15.701 -3.872 9.235 1.00 89.81 88 PRO A O 1
ATOM 680 N N . LEU A 1 89 ? 15.963 -4.558 7.105 1.00 91.94 89 LEU A N 1
ATOM 681 C CA . LEU A 1 89 ? 14.720 -5.335 7.047 1.00 91.94 89 LEU A CA 1
ATOM 682 C C . LEU A 1 89 ? 14.765 -6.544 7.989 1.00 91.94 89 LEU A C 1
ATOM 684 O O . LEU A 1 89 ? 13.834 -6.718 8.770 1.00 91.94 89 LEU A O 1
ATOM 688 N N . LYS A 1 90 ? 15.869 -7.305 8.011 1.00 92.94 90 LYS A N 1
ATOM 689 C CA . LYS A 1 90 ? 16.077 -8.415 8.963 1.00 92.94 90 LYS A CA 1
ATOM 690 C C . LYS A 1 90 ? 15.968 -7.961 10.420 1.00 92.94 90 LYS A C 1
ATOM 692 O O . LYS A 1 90 ? 15.380 -8.655 11.249 1.00 92.94 90 LYS A O 1
ATOM 697 N N . ASN A 1 91 ? 16.461 -6.763 10.729 1.00 90.75 91 ASN A N 1
ATOM 698 C CA . ASN A 1 91 ? 16.364 -6.186 12.069 1.00 90.75 91 ASN A CA 1
ATOM 699 C C . ASN A 1 91 ? 14.932 -5.765 12.449 1.00 90.75 91 ASN A C 1
ATOM 701 O O . ASN A 1 91 ? 14.626 -5.670 13.641 1.00 90.75 91 ASN A O 1
ATOM 705 N N . LEU A 1 92 ? 14.023 -5.555 11.484 1.00 89.06 92 LEU A N 1
ATOM 706 C CA . LEU A 1 92 ? 12.616 -5.256 11.788 1.00 89.06 92 LEU A CA 1
ATOM 707 C C . LEU A 1 92 ? 11.930 -6.409 12.513 1.00 89.06 92 LEU A C 1
ATOM 709 O O . LEU A 1 92 ? 11.131 -6.148 13.412 1.00 89.06 92 LEU A O 1
ATOM 713 N N . LYS A 1 93 ? 12.287 -7.657 12.189 1.00 82.62 93 LYS A N 1
ATOM 714 C CA . LYS A 1 93 ? 11.762 -8.853 12.862 1.00 82.62 93 LYS A CA 1
ATOM 715 C C . LYS A 1 93 ? 12.069 -8.858 14.362 1.00 82.62 93 LYS A C 1
ATOM 717 O O . LYS A 1 93 ? 11.270 -9.336 15.158 1.00 82.62 93 LYS A O 1
ATOM 722 N N . LEU A 1 94 ? 13.224 -8.312 14.738 1.00 85.81 94 LEU A N 1
ATOM 723 C CA . LEU A 1 94 ? 13.695 -8.236 16.123 1.00 85.81 94 LEU A CA 1
ATOM 724 C C . LEU A 1 94 ? 13.249 -6.953 16.832 1.00 85.81 94 LEU A C 1
ATOM 726 O O . LEU A 1 94 ? 13.446 -6.809 18.036 1.00 85.81 94 LEU A O 1
ATOM 730 N N . THR A 1 95 ? 12.675 -5.999 16.095 1.00 84.44 95 THR A N 1
ATOM 731 C CA . THR A 1 95 ? 12.290 -4.710 16.661 1.00 84.44 95 THR A CA 1
ATOM 732 C C . THR A 1 95 ? 10.999 -4.866 17.472 1.00 84.44 95 THR A C 1
ATOM 734 O O . THR A 1 95 ? 9.973 -5.254 16.898 1.00 84.44 95 THR A O 1
ATOM 737 N N . PRO A 1 96 ? 11.001 -4.530 18.776 1.00 79.94 96 PRO A N 1
ATOM 738 C CA . PRO A 1 96 ? 9.783 -4.541 19.576 1.00 79.94 96 PRO A CA 1
ATOM 739 C C . PRO A 1 96 ? 8.773 -3.536 19.011 1.00 79.94 96 PRO A C 1
ATOM 741 O O . PRO A 1 96 ? 9.138 -2.442 18.575 1.00 79.94 96 PRO A O 1
ATOM 744 N N . GLY A 1 97 ? 7.498 -3.919 18.995 1.00 81.88 97 GLY A N 1
ATOM 745 C CA . GLY A 1 97 ? 6.419 -3.092 18.461 1.00 81.88 97 GLY A CA 1
ATOM 746 C C . GLY A 1 97 ? 5.272 -3.911 17.883 1.00 81.88 97 GLY A C 1
ATOM 747 O O . GLY A 1 97 ? 5.343 -5.140 17.779 1.00 81.88 97 GLY A O 1
ATOM 748 N N . SER A 1 98 ? 4.205 -3.217 17.494 1.00 84.56 98 SER A N 1
ATOM 749 C CA . SER A 1 98 ? 3.054 -3.844 16.844 1.00 84.56 98 SER A CA 1
ATOM 750 C C . SER A 1 98 ? 3.383 -4.252 15.403 1.00 84.56 98 SER A C 1
ATOM 752 O O . SER A 1 98 ? 4.257 -3.660 14.757 1.00 84.56 98 SER A O 1
ATOM 754 N N . ILE A 1 99 ? 2.647 -5.232 14.860 1.00 87.44 99 ILE A N 1
ATOM 755 C CA . ILE A 1 99 ? 2.795 -5.645 13.452 1.00 87.44 99 ILE A CA 1
ATOM 756 C C . ILE A 1 99 ? 2.680 -4.459 12.496 1.00 87.44 99 ILE A C 1
ATOM 758 O O . ILE A 1 99 ? 3.366 -4.380 11.489 1.00 87.44 99 ILE A O 1
ATOM 762 N N . ALA A 1 100 ? 1.861 -3.477 12.836 1.00 81.69 100 ALA A N 1
ATOM 763 C CA . ALA A 1 100 ? 1.619 -2.329 11.994 1.00 81.69 100 ALA A CA 1
ATOM 764 C C . ALA A 1 100 ? 2.780 -1.363 11.925 1.00 81.69 100 ALA A C 1
ATOM 766 O O . ALA A 1 100 ? 3.039 -0.782 10.878 1.00 81.69 100 ALA A O 1
ATOM 767 N N . GLN A 1 101 ? 3.482 -1.179 13.044 1.00 82.75 101 GLN A N 1
ATOM 768 C CA . GLN A 1 101 ? 4.699 -0.386 13.058 1.00 82.75 101 GLN A CA 1
ATOM 769 C C . GLN A 1 101 ? 5.742 -1.052 12.161 1.00 82.75 101 GLN A C 1
ATOM 771 O O . GLN A 1 101 ? 6.389 -0.369 11.369 1.00 82.75 101 GLN A O 1
ATOM 776 N N . ARG A 1 102 ? 5.858 -2.388 12.219 1.00 88.81 102 ARG A N 1
ATOM 777 C CA . ARG A 1 102 ? 6.712 -3.148 11.295 1.00 88.81 102 ARG A CA 1
ATOM 778 C C . ARG A 1 102 ? 6.229 -3.020 9.845 1.00 88.81 102 ARG A C 1
ATOM 780 O O . ARG A 1 102 ? 7.027 -2.668 8.984 1.00 88.81 102 ARG A O 1
ATOM 787 N N . TRP A 1 103 ? 4.936 -3.195 9.579 1.00 90.06 103 TRP A N 1
ATOM 788 C CA . TRP A 1 103 ? 4.319 -3.039 8.257 1.00 90.06 103 TRP A CA 1
ATOM 789 C C . TRP A 1 103 ? 4.555 -1.649 7.664 1.00 90.06 103 TRP A C 1
ATOM 791 O O . TRP A 1 103 ? 4.999 -1.529 6.527 1.00 90.06 103 TRP A O 1
ATOM 801 N N . ASN A 1 104 ? 4.356 -0.587 8.444 1.00 84.81 104 ASN A N 1
ATOM 802 C CA . ASN A 1 104 ? 4.625 0.786 8.022 1.00 84.81 104 ASN A CA 1
ATOM 803 C C . ASN A 1 104 ? 6.105 1.002 7.693 1.00 84.81 104 ASN A C 1
ATOM 805 O O . ASN A 1 104 ? 6.413 1.665 6.704 1.00 84.81 104 ASN A O 1
ATOM 809 N N . LYS A 1 105 ? 7.027 0.412 8.465 1.00 88.88 105 LYS A N 1
ATOM 810 C CA . LYS A 1 105 ? 8.463 0.448 8.146 1.00 88.88 105 LYS A CA 1
ATOM 811 C C . LYS A 1 105 ? 8.773 -0.287 6.839 1.00 88.88 105 LYS A C 1
ATOM 813 O O . LYS A 1 105 ? 9.518 0.248 6.027 1.00 88.88 105 LYS A O 1
ATOM 818 N N . VAL A 1 106 ? 8.162 -1.447 6.590 1.00 92.25 106 VAL A N 1
ATOM 819 C CA . VAL A 1 106 ? 8.291 -2.175 5.311 1.00 92.25 106 VAL A CA 1
ATOM 820 C C . VAL A 1 106 ? 7.772 -1.334 4.146 1.00 92.25 106 VAL A C 1
ATOM 822 O O . VAL A 1 106 ? 8.458 -1.184 3.137 1.00 92.25 106 VAL A O 1
ATOM 825 N N . MET A 1 107 ? 6.599 -0.717 4.302 1.00 89.69 107 MET A N 1
ATOM 826 C CA . MET A 1 107 ? 6.014 0.174 3.297 1.00 89.69 107 MET A CA 1
ATOM 827 C C . MET A 1 107 ? 6.908 1.386 3.013 1.00 89.69 107 MET A C 1
ATOM 829 O O . MET A 1 107 ? 7.071 1.773 1.856 1.00 89.69 107 MET A O 1
ATOM 833 N N . LEU A 1 108 ? 7.513 1.964 4.055 1.00 88.00 108 LEU A N 1
ATOM 834 C CA . LEU A 1 108 ? 8.456 3.070 3.933 1.00 88.00 108 LEU A CA 1
ATOM 835 C C . LEU A 1 108 ? 9.719 2.651 3.172 1.00 88.00 108 LEU A C 1
ATOM 837 O O . LEU A 1 108 ? 10.137 3.367 2.265 1.00 88.00 108 LEU A O 1
ATOM 841 N N . VAL A 1 109 ? 10.299 1.494 3.504 1.00 92.31 109 VAL A N 1
ATOM 842 C CA . VAL A 1 109 ? 11.468 0.949 2.796 1.00 92.31 109 VAL A CA 1
ATOM 843 C C . VAL A 1 109 ? 11.142 0.732 1.320 1.00 92.31 109 VAL A C 1
ATOM 845 O O . VAL A 1 109 ? 11.849 1.264 0.471 1.00 92.31 109 VAL A O 1
ATOM 848 N N . LEU A 1 110 ? 10.029 0.061 1.002 1.00 94.00 110 LEU A N 1
ATOM 849 C CA . LEU A 1 110 ? 9.595 -0.144 -0.382 1.00 94.00 110 LEU A CA 1
ATOM 850 C C . LEU A 1 110 ? 9.427 1.182 -1.137 1.00 94.00 110 LEU A C 1
ATOM 852 O O . LEU A 1 110 ? 9.892 1.321 -2.268 1.00 94.00 110 LEU A O 1
ATOM 856 N N . MET A 1 111 ? 8.774 2.170 -0.521 1.00 92.25 111 MET A N 1
ATOM 857 C CA . MET A 1 111 ? 8.572 3.479 -1.138 1.00 92.25 111 MET A CA 1
ATOM 858 C C . MET A 1 111 ? 9.907 4.177 -1.431 1.00 92.25 111 MET A C 1
ATOM 860 O O . MET A 1 111 ? 10.101 4.679 -2.536 1.00 92.25 111 MET A O 1
ATOM 864 N N . LEU A 1 112 ? 10.829 4.201 -0.465 1.00 91.69 112 LEU A N 1
ATOM 865 C CA . LEU A 1 112 ? 12.132 4.851 -0.618 1.00 91.69 112 LEU A CA 1
ATOM 866 C C . LEU A 1 112 ? 13.009 4.132 -1.650 1.00 91.69 112 LEU A C 1
ATOM 868 O O . LEU A 1 112 ? 13.638 4.800 -2.466 1.00 91.69 112 LEU A O 1
ATOM 872 N N . SER A 1 113 ? 12.990 2.798 -1.682 1.00 95.56 113 SER A N 1
ATOM 873 C CA . SER A 1 113 ? 13.674 2.007 -2.711 1.00 95.56 113 SER A CA 1
ATOM 874 C C . SER A 1 113 ? 13.121 2.288 -4.110 1.00 95.56 113 SER A C 1
ATOM 876 O O . SER A 1 113 ? 13.896 2.443 -5.051 1.00 95.56 113 SER A O 1
ATOM 878 N N . ARG A 1 114 ? 11.796 2.436 -4.258 1.00 94.94 114 ARG A N 1
ATOM 879 C CA . ARG A 1 114 ? 11.179 2.827 -5.537 1.00 94.94 114 ARG A CA 1
ATOM 880 C C . ARG A 1 114 ? 11.549 4.254 -5.945 1.00 94.94 114 ARG A C 1
ATOM 882 O O . ARG A 1 114 ? 11.828 4.489 -7.115 1.00 94.94 114 ARG A O 1
ATOM 889 N N . LEU A 1 115 ? 11.579 5.204 -5.009 1.00 94.25 115 LEU A N 1
ATOM 890 C CA . LEU A 1 115 ? 12.007 6.580 -5.295 1.00 94.25 115 LEU A CA 1
ATOM 891 C C . LEU A 1 115 ? 13.477 6.638 -5.732 1.00 94.25 115 LEU A C 1
ATOM 893 O O . LEU A 1 115 ? 13.792 7.326 -6.700 1.00 94.25 115 LEU A O 1
ATOM 897 N N . ASP A 1 116 ? 14.364 5.891 -5.071 1.00 94.06 116 ASP A N 1
ATOM 898 C CA . ASP A 1 116 ? 15.769 5.770 -5.478 1.00 94.06 116 ASP A CA 1
ATOM 899 C C . ASP A 1 116 ? 15.899 5.162 -6.885 1.00 94.06 116 ASP A C 1
ATOM 901 O O . ASP A 1 116 ? 16.596 5.711 -7.741 1.00 94.06 116 ASP A O 1
ATOM 905 N N . ALA A 1 117 ? 15.154 4.090 -7.169 1.00 96.75 117 ALA A N 1
ATOM 906 C CA . ALA A 1 117 ? 15.107 3.467 -8.489 1.00 96.75 117 ALA A CA 1
ATOM 907 C C . ALA A 1 117 ? 14.632 4.439 -9.585 1.00 96.75 117 ALA A C 1
ATOM 909 O O . ALA A 1 117 ? 15.248 4.517 -10.648 1.00 96.75 117 ALA A O 1
ATOM 910 N N . ILE A 1 118 ? 13.586 5.225 -9.309 1.00 95.94 118 ILE A N 1
ATOM 911 C CA . ILE A 1 118 ? 13.069 6.260 -10.215 1.00 95.94 118 ILE A CA 1
ATOM 912 C C . ILE A 1 118 ? 14.126 7.334 -10.476 1.00 95.94 118 ILE A C 1
ATOM 914 O O . ILE A 1 118 ? 14.350 7.689 -11.628 1.00 95.94 118 ILE A O 1
ATOM 918 N N . LYS A 1 119 ? 14.814 7.829 -9.442 1.00 95.25 119 LYS A N 1
ATOM 919 C CA . LYS A 1 119 ? 15.858 8.858 -9.600 1.00 95.25 119 LYS A CA 1
ATOM 920 C C . LYS A 1 119 ? 17.082 8.346 -10.361 1.00 95.25 119 LYS A C 1
ATOM 922 O O . LYS A 1 119 ? 17.720 9.113 -11.074 1.00 95.25 119 LYS A O 1
ATOM 927 N N . LYS A 1 120 ? 17.400 7.055 -10.242 1.00 95.62 120 LYS A N 1
ATOM 928 C CA . LYS A 1 120 ? 18.431 6.397 -11.062 1.00 95.62 120 LYS A CA 1
ATOM 929 C C . LYS A 1 120 ? 17.997 6.222 -12.517 1.00 95.62 120 LYS A C 1
ATOM 931 O O . LYS A 1 120 ? 18.848 6.251 -13.399 1.00 95.62 120 LYS A O 1
ATOM 936 N N . PHE A 1 121 ? 16.705 6.008 -12.764 1.00 96.00 121 PHE A N 1
ATOM 937 C CA . PHE A 1 121 ? 16.152 5.871 -14.112 1.00 96.00 121 PHE A CA 1
ATOM 938 C C . PHE A 1 121 ? 15.979 7.226 -14.819 1.00 96.00 121 PHE A C 1
ATOM 940 O O . PHE A 1 121 ? 16.227 7.324 -16.015 1.00 96.00 121 PHE A O 1
ATOM 947 N N . PHE A 1 122 ? 15.634 8.282 -14.076 1.00 93.81 122 PHE A N 1
ATOM 948 C CA . PHE A 1 122 ? 15.521 9.660 -14.559 1.00 93.81 122 PHE A CA 1
ATOM 949 C C . PHE A 1 122 ? 16.571 10.566 -13.885 1.00 93.81 122 PHE A C 1
ATOM 951 O O . PHE A 1 122 ? 16.254 11.255 -12.908 1.00 93.81 122 PHE A O 1
ATOM 958 N N . PRO A 1 123 ? 17.828 10.587 -14.374 1.00 94.19 123 PRO A N 1
ATOM 959 C CA . PRO A 1 123 ? 18.868 11.444 -13.816 1.00 94.19 123 PRO A CA 1
ATOM 960 C C . PRO A 1 123 ? 18.456 12.922 -13.817 1.00 94.19 123 PRO A C 1
ATOM 962 O O . PRO A 1 123 ? 17.943 13.432 -14.809 1.00 94.19 123 PRO A O 1
ATOM 965 N N . GLY A 1 124 ? 18.689 13.616 -12.701 1.00 91.12 124 GLY A N 1
ATOM 966 C CA . GLY A 1 124 ? 18.349 15.037 -12.546 1.00 91.12 124 GLY A CA 1
ATOM 967 C C . GLY A 1 124 ? 16.901 15.320 -12.127 1.00 91.12 124 GLY A C 1
ATOM 968 O O . GLY A 1 124 ? 16.588 16.465 -11.820 1.00 91.12 124 GLY A O 1
ATOM 969 N N . CYS A 1 125 ? 16.048 14.294 -12.041 1.00 93.50 125 CYS A N 1
ATOM 970 C CA . CYS A 1 125 ? 14.694 14.400 -11.501 1.00 93.50 125 CYS A CA 1
ATOM 971 C C . CYS A 1 125 ? 14.724 14.929 -10.056 1.00 93.50 125 CYS A C 1
ATOM 973 O O . CYS A 1 125 ? 15.366 14.339 -9.176 1.00 93.50 125 CYS A O 1
ATOM 975 N N . SER A 1 126 ? 14.001 16.021 -9.799 1.00 92.75 126 SER A N 1
ATOM 976 C CA . SER A 1 126 ? 13.761 16.525 -8.446 1.00 92.75 126 SER A CA 1
ATOM 977 C C . SER A 1 126 ? 12.973 15.507 -7.623 1.00 92.75 126 SER A C 1
ATOM 979 O O . SER A 1 126 ? 12.340 14.592 -8.159 1.00 92.75 126 SER A O 1
ATOM 981 N N . ASP A 1 127 ? 12.967 15.660 -6.300 1.00 87.69 127 ASP A N 1
ATOM 982 C CA . ASP A 1 127 ? 12.211 14.730 -5.468 1.00 87.69 127 ASP A CA 1
ATOM 983 C C . ASP A 1 127 ? 10.701 14.814 -5.741 1.00 87.69 127 ASP A C 1
ATOM 985 O O . ASP A 1 127 ? 10.034 13.785 -5.803 1.00 87.69 127 ASP A O 1
ATOM 989 N N . GLN A 1 128 ? 10.161 16.015 -5.972 1.00 88.31 128 GLN A N 1
ATOM 990 C CA . GLN A 1 128 ? 8.747 16.192 -6.315 1.00 88.31 128 GLN A CA 1
ATOM 991 C C . GLN A 1 128 ? 8.392 15.467 -7.621 1.00 88.31 128 GLN A C 1
ATOM 993 O O . GLN A 1 128 ? 7.384 14.763 -7.685 1.00 88.31 128 GLN A O 1
ATOM 998 N N . GLU A 1 129 ? 9.235 15.580 -8.647 1.00 89.81 129 GLU A N 1
ATOM 999 C CA . GLU A 1 129 ? 9.056 14.840 -9.899 1.00 89.81 129 GLU A CA 1
ATOM 1000 C C . GLU A 1 129 ? 9.1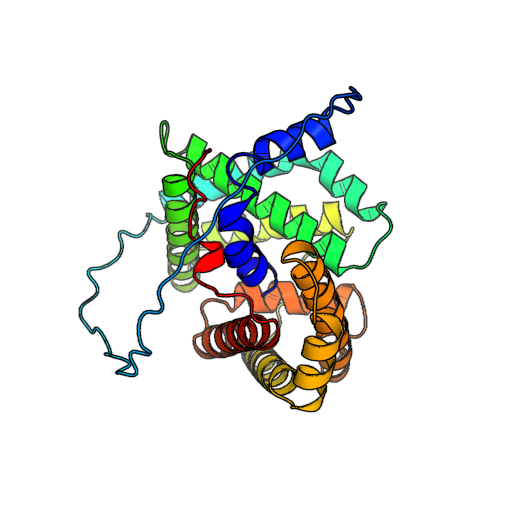83 13.326 -9.686 1.00 89.81 129 GLU A C 1
ATOM 1002 O O . GLU A 1 129 ? 8.422 12.560 -10.278 1.00 89.81 129 GLU A O 1
ATOM 1007 N N . ALA A 1 130 ? 10.074 12.875 -8.795 1.00 90.50 130 ALA A N 1
ATOM 1008 C CA . ALA A 1 130 ? 10.227 11.457 -8.478 1.00 90.50 130 ALA A CA 1
ATOM 1009 C C . ALA A 1 130 ? 8.957 10.899 -7.818 1.00 90.50 130 ALA A C 1
ATOM 1011 O O . ALA A 1 130 ? 8.507 9.808 -8.168 1.00 90.50 130 ALA A O 1
ATOM 1012 N N . TYR A 1 131 ? 8.322 11.673 -6.933 1.00 87.31 131 TYR A N 1
ATOM 1013 C CA . TYR A 1 131 ? 7.014 11.336 -6.365 1.00 87.31 131 TYR A CA 1
ATOM 1014 C C . TYR A 1 131 ? 5.910 11.275 -7.426 1.00 87.31 131 TYR A C 1
ATOM 1016 O O . TYR A 1 131 ? 5.115 10.333 -7.429 1.00 87.31 131 TYR A O 1
ATOM 1024 N N . MET A 1 132 ? 5.871 12.224 -8.364 1.00 88.00 132 MET A N 1
ATOM 1025 C CA . MET A 1 132 ? 4.917 12.173 -9.479 1.00 88.00 132 MET A CA 1
ATOM 1026 C C . MET A 1 132 ? 5.145 10.935 -10.358 1.00 88.00 132 MET A C 1
ATOM 1028 O O . MET A 1 132 ? 4.194 10.253 -10.746 1.00 88.00 132 MET A O 1
ATOM 1032 N N . ASN A 1 133 ? 6.403 10.591 -10.634 1.00 91.25 13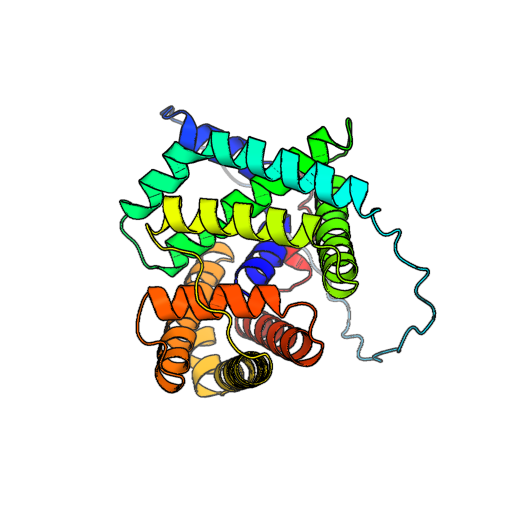3 ASN A N 1
ATOM 1033 C CA . ASN A 1 133 ? 6.759 9.388 -11.384 1.00 91.25 133 ASN A CA 1
ATOM 1034 C C . ASN A 1 133 ? 6.431 8.099 -10.616 1.00 91.25 133 ASN A C 1
ATOM 1036 O O . ASN A 1 133 ? 6.040 7.117 -11.238 1.00 91.25 133 ASN A O 1
ATOM 1040 N N . LEU A 1 134 ? 6.477 8.100 -9.281 1.00 91.75 134 LEU A N 1
ATOM 1041 C CA . LEU A 1 134 ? 6.037 6.964 -8.463 1.00 91.75 134 LEU A CA 1
ATOM 1042 C C . LEU A 1 134 ? 4.534 6.688 -8.627 1.00 91.75 134 LEU A C 1
ATOM 1044 O O . LEU A 1 134 ? 4.109 5.528 -8.691 1.00 91.75 134 LEU A O 1
ATOM 1048 N N . GLN A 1 135 ? 3.722 7.742 -8.743 1.00 87.44 135 GLN A N 1
ATOM 1049 C CA . GLN A 1 135 ? 2.291 7.612 -9.030 1.00 87.44 135 GLN A CA 1
ATOM 1050 C C . GLN A 1 135 ? 2.052 7.061 -10.441 1.00 87.44 135 GLN A C 1
ATOM 1052 O O . GLN A 1 135 ? 1.266 6.123 -10.603 1.00 87.44 135 GLN A O 1
ATOM 1057 N N . LYS A 1 136 ? 2.778 7.576 -11.446 1.00 89.44 136 LYS A N 1
ATOM 1058 C CA . LYS A 1 136 ? 2.725 7.068 -12.830 1.00 89.44 136 LYS A CA 1
ATOM 1059 C C . LYS A 1 136 ? 3.148 5.604 -12.921 1.00 89.44 136 LYS A C 1
ATOM 1061 O O . LYS A 1 136 ? 2.461 4.825 -13.577 1.00 89.44 136 LYS A O 1
ATOM 1066 N N . LEU A 1 137 ? 4.220 5.217 -12.228 1.00 92.62 137 LEU A N 1
ATOM 1067 C CA . LEU A 1 137 ? 4.682 3.833 -12.124 1.00 92.62 137 LEU A CA 1
ATOM 1068 C C . LEU A 1 137 ? 3.588 2.938 -11.549 1.00 92.62 137 LEU A C 1
ATOM 1070 O O . LEU A 1 137 ? 3.260 1.915 -12.136 1.00 92.62 137 LEU A O 1
ATOM 1074 N N . SER A 1 138 ? 2.974 3.352 -10.440 1.00 89.19 138 SER A N 1
ATOM 1075 C CA . SER A 1 138 ? 1.913 2.578 -9.790 1.00 89.19 138 SER A CA 1
ATOM 1076 C C . SER A 1 138 ? 0.706 2.352 -10.708 1.00 89.19 138 SER A C 1
ATOM 1078 O O . SER A 1 138 ? 0.121 1.273 -10.696 1.00 89.19 138 SER A O 1
ATOM 1080 N N . LEU A 1 139 ? 0.314 3.361 -11.495 1.00 86.44 139 LEU A N 1
ATOM 1081 C CA . LEU A 1 139 ? -0.772 3.240 -12.474 1.00 86.44 139 LEU A CA 1
ATOM 1082 C C . LEU A 1 139 ? -0.377 2.355 -13.664 1.00 86.44 139 LEU A C 1
ATOM 1084 O O . LEU A 1 139 ? -1.146 1.477 -14.046 1.00 86.44 139 LEU A O 1
ATOM 1088 N N . SER A 1 140 ? 0.820 2.569 -14.213 1.00 90.75 140 SER A N 1
ATOM 1089 C CA . SER A 1 140 ? 1.303 1.873 -15.412 1.00 90.75 140 SER A CA 1
ATOM 1090 C C . SER A 1 140 ? 1.530 0.387 -15.139 1.00 90.75 140 SER A C 1
ATOM 1092 O O . SER A 1 140 ? 1.040 -0.445 -15.891 1.00 90.75 140 SER A O 1
ATOM 1094 N N . VAL A 1 141 ? 2.170 0.037 -14.017 1.00 91.56 141 VAL A N 1
ATOM 1095 C CA . VAL A 1 141 ? 2.395 -1.365 -13.630 1.00 91.56 141 VAL A CA 1
ATOM 1096 C C . VAL A 1 141 ? 1.078 -2.121 -13.485 1.00 91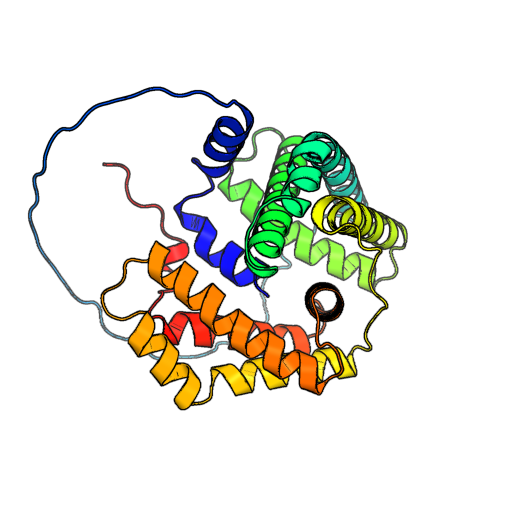.56 141 VAL A C 1
ATOM 1098 O O . VAL A 1 141 ? 0.936 -3.196 -14.056 1.00 91.56 141 VAL A O 1
ATOM 1101 N N . ARG A 1 142 ? 0.089 -1.546 -12.785 1.00 86.69 142 ARG A N 1
ATOM 1102 C CA . ARG A 1 142 ? -1.226 -2.188 -12.623 1.00 86.69 142 ARG A CA 1
ATOM 1103 C C . ARG A 1 142 ? -1.899 -2.458 -13.962 1.00 86.69 142 ARG A C 1
ATOM 1105 O O . ARG A 1 142 ? -2.423 -3.547 -14.167 1.00 86.69 142 ARG A O 1
ATOM 1112 N N . ARG A 1 143 ? -1.871 -1.473 -14.863 1.00 89.00 143 ARG A N 1
ATOM 1113 C CA . ARG A 1 143 ? -2.419 -1.618 -16.211 1.00 89.00 143 ARG A CA 1
ATOM 1114 C C . ARG A 1 143 ? -1.729 -2.765 -16.951 1.00 89.00 143 ARG A C 1
ATOM 1116 O O . ARG A 1 143 ? -2.402 -3.701 -17.367 1.00 89.00 143 ARG A O 1
ATOM 1123 N N . HIS A 1 144 ? -0.402 -2.738 -17.037 1.00 92.69 144 HIS A N 1
ATOM 1124 C CA . HIS A 1 144 ? 0.364 -3.735 -17.789 1.00 92.69 144 HIS A CA 1
ATOM 1125 C C . HIS A 1 144 ? 0.225 -5.150 -17.208 1.00 92.69 144 HIS A C 1
ATOM 1127 O O . HIS A 1 144 ? 0.119 -6.113 -17.960 1.00 92.69 144 HIS A O 1
ATOM 1133 N N . MET A 1 145 ? 0.157 -5.299 -15.880 1.00 90.38 145 MET A N 1
ATOM 1134 C CA . MET A 1 145 ? -0.139 -6.589 -15.240 1.00 90.38 145 MET A CA 1
ATOM 1135 C C . MET A 1 145 ? -1.549 -7.086 -15.573 1.00 90.38 145 MET A C 1
ATOM 1137 O O . MET A 1 145 ? -1.723 -8.264 -15.867 1.00 90.38 145 MET A O 1
ATOM 1141 N N . SER A 1 146 ? -2.555 -6.201 -15.567 1.00 86.94 146 SER A N 1
ATOM 1142 C CA . SER A 1 146 ? -3.929 -6.569 -15.944 1.00 86.94 146 SER A CA 1
ATOM 1143 C C . SER A 1 146 ? -4.062 -6.961 -17.420 1.00 86.94 146 SER A C 1
ATOM 1145 O O . SER A 1 146 ? -4.925 -7.760 -17.766 1.00 86.94 146 SER A O 1
ATOM 1147 N N . GLU A 1 147 ? -3.168 -6.450 -18.270 1.00 91.06 147 GLU A N 1
ATOM 1148 C CA . GLU A 1 147 ? -3.030 -6.816 -19.684 1.00 91.06 147 GLU A CA 1
ATOM 1149 C C . GLU A 1 147 ? -2.207 -8.113 -19.883 1.00 91.06 147 GLU A C 1
ATOM 1151 O O . GLU A 1 147 ? -1.973 -8.526 -21.015 1.00 91.06 147 GLU A O 1
ATOM 1156 N N . GLY A 1 148 ? -1.789 -8.785 -18.800 1.00 90.69 148 GLY A N 1
ATOM 1157 C CA . GLY A 1 148 ? -1.123 -10.091 -18.845 1.00 90.69 148 GLY A CA 1
ATOM 1158 C C . GLY A 1 148 ? 0.405 -10.044 -18.934 1.00 90.69 148 GLY A C 1
ATOM 1159 O O . GLY A 1 148 ? 1.023 -11.033 -19.325 1.00 90.69 148 GLY A O 1
ATOM 1160 N N . ASN A 1 149 ? 1.046 -8.923 -18.587 1.00 94.69 149 ASN A N 1
ATOM 1161 C CA . ASN A 1 149 ? 2.508 -8.841 -18.577 1.00 94.69 149 ASN A CA 1
ATOM 1162 C C . ASN A 1 149 ? 3.117 -9.657 -17.420 1.00 94.69 149 ASN A C 1
ATOM 1164 O O . ASN A 1 149 ? 3.280 -9.152 -16.307 1.00 94.69 149 ASN A O 1
ATOM 1168 N N . GLN A 1 150 ? 3.491 -10.906 -17.707 1.00 96.88 150 GLN A N 1
ATOM 1169 C CA . GLN A 1 150 ? 4.027 -11.835 -16.711 1.00 96.88 150 GLN A CA 1
ATOM 1170 C C . GLN A 1 150 ? 5.358 -11.369 -16.105 1.00 96.88 150 GLN A C 1
ATOM 1172 O O . GLN A 1 150 ? 5.575 -11.533 -14.913 1.00 96.88 150 GLN A O 1
ATOM 1177 N N . THR A 1 151 ? 6.226 -10.707 -16.876 1.00 97.31 151 THR A N 1
ATOM 1178 C CA . THR A 1 151 ? 7.506 -10.198 -16.355 1.00 97.31 151 THR A CA 1
ATOM 1179 C C . THR A 1 151 ? 7.303 -9.202 -15.216 1.00 97.31 151 THR A C 1
ATOM 1181 O O . THR A 1 151 ? 8.019 -9.250 -14.218 1.00 97.31 151 THR A O 1
ATOM 1184 N N . LEU A 1 152 ? 6.324 -8.302 -15.338 1.00 95.69 152 LEU A N 1
ATOM 1185 C CA . LEU A 1 152 ? 6.007 -7.359 -14.267 1.00 95.69 152 LEU A CA 1
ATOM 1186 C C . LEU A 1 152 ? 5.392 -8.058 -13.052 1.00 95.69 152 LEU A C 1
ATOM 1188 O O . LEU A 1 152 ? 5.716 -7.669 -11.931 1.00 95.69 152 LEU A O 1
ATOM 1192 N N . VAL A 1 153 ? 4.556 -9.082 -13.264 1.00 94.25 153 VAL A N 1
ATOM 1193 C CA . VAL A 1 153 ? 4.008 -9.921 -12.184 1.00 94.25 153 VAL A CA 1
ATOM 1194 C C . VAL A 1 153 ? 5.143 -10.583 -11.403 1.00 94.25 153 VAL A C 1
ATOM 1196 O O . VAL A 1 153 ? 5.243 -10.375 -10.197 1.00 94.25 153 VAL A O 1
ATOM 1199 N N . ASP A 1 154 ? 6.060 -11.263 -12.091 1.00 96.81 154 ASP A N 1
ATOM 1200 C CA . ASP A 1 154 ? 7.186 -11.965 -11.466 1.00 96.81 154 ASP A CA 1
ATOM 1201 C C . ASP A 1 154 ? 8.106 -11.005 -10.690 1.00 96.81 154 ASP A C 1
ATOM 1203 O O . ASP A 1 154 ? 8.637 -11.340 -9.630 1.00 96.81 154 ASP A O 1
ATOM 1207 N N . LEU A 1 155 ? 8.329 -9.795 -11.215 1.00 97.56 155 LEU A N 1
ATOM 1208 C CA . LEU A 1 155 ? 9.139 -8.780 -10.539 1.00 97.56 155 LEU A CA 1
ATOM 1209 C C . LEU A 1 155 ? 8.456 -8.236 -9.277 1.00 97.56 155 LEU A C 1
ATOM 1211 O O . LEU A 1 155 ? 9.137 -8.012 -8.276 1.00 97.56 155 LEU A O 1
ATOM 1215 N N . ASP A 1 156 ? 7.141 -8.012 -9.303 1.00 95.12 156 ASP A N 1
ATOM 1216 C CA . ASP A 1 156 ? 6.398 -7.577 -8.114 1.00 95.12 156 ASP A CA 1
ATOM 1217 C C . ASP A 1 156 ? 6.356 -8.670 -7.047 1.00 95.12 156 ASP A C 1
ATOM 1219 O O . ASP A 1 156 ? 6.606 -8.387 -5.875 1.00 95.12 156 ASP A O 1
ATOM 1223 N N . GLU A 1 157 ? 6.135 -9.924 -7.449 1.00 95.56 157 GLU A N 1
ATOM 1224 C CA . GLU A 1 157 ? 6.185 -11.072 -6.544 1.00 95.56 157 GLU A CA 1
ATOM 1225 C C . GLU A 1 157 ? 7.555 -11.186 -5.875 1.00 95.56 157 GLU A C 1
ATOM 1227 O O . GLU A 1 157 ? 7.613 -11.238 -4.648 1.00 95.56 157 GLU A O 1
ATOM 1232 N N . LYS A 1 158 ? 8.659 -11.073 -6.627 1.00 97.38 158 LYS A N 1
ATOM 1233 C CA . LYS A 1 158 ? 10.022 -11.049 -6.059 1.00 97.38 158 LYS A CA 1
ATOM 1234 C C . LYS A 1 158 ? 10.229 -9.924 -5.047 1.00 97.38 158 LYS A C 1
ATOM 1236 O O . LYS A 1 158 ? 10.879 -10.129 -4.021 1.00 97.38 158 LYS A O 1
ATOM 1241 N N . ILE A 1 159 ? 9.696 -8.730 -5.317 1.00 97.06 159 ILE A N 1
ATOM 1242 C CA . ILE A 1 159 ? 9.761 -7.602 -4.377 1.00 97.06 159 ILE A CA 1
ATOM 1243 C C . ILE A 1 159 ? 9.027 -7.958 -3.080 1.00 97.06 159 ILE A C 1
ATOM 1245 O O . ILE A 1 159 ? 9.573 -7.763 -1.992 1.00 97.06 159 ILE A O 1
ATOM 1249 N N . TRP A 1 160 ? 7.808 -8.490 -3.173 1.00 96.88 160 TRP A N 1
ATOM 1250 C CA . TRP A 1 160 ? 7.020 -8.857 -1.997 1.00 96.88 160 TRP A CA 1
ATOM 1251 C C . TRP A 1 160 ? 7.612 -10.034 -1.230 1.00 96.88 160 TRP A C 1
ATOM 1253 O O . TRP A 1 160 ? 7.704 -9.963 -0.008 1.00 96.88 160 TRP A O 1
ATOM 1263 N N . GLU A 1 161 ? 8.070 -11.076 -1.915 1.00 97.12 161 GLU A N 1
ATOM 1264 C CA . GLU A 1 161 ? 8.775 -12.203 -1.308 1.00 97.12 161 GLU A CA 1
ATOM 1265 C C . GLU A 1 161 ? 9.995 -11.730 -0.524 1.00 97.12 161 GLU A C 1
ATOM 1267 O O . GLU A 1 161 ? 10.170 -12.109 0.637 1.00 97.12 161 GLU A O 1
ATOM 1272 N N . PHE A 1 162 ? 10.809 -10.850 -1.114 1.00 96.81 162 PHE A N 1
ATOM 1273 C CA . PHE A 1 162 ? 11.965 -10.276 -0.436 1.00 96.81 162 PHE A CA 1
ATOM 1274 C C . PHE A 1 162 ? 11.546 -9.519 0.830 1.00 96.81 162 PHE A C 1
ATOM 1276 O O . PHE A 1 162 ? 12.055 -9.795 1.916 1.00 96.81 162 PHE A O 1
ATOM 1283 N N . LEU A 1 163 ? 10.577 -8.606 0.725 1.00 96.12 163 LEU A N 1
ATOM 1284 C CA . LEU A 1 163 ? 10.112 -7.813 1.864 1.00 96.12 163 LEU A CA 1
ATOM 1285 C C . LEU A 1 163 ? 9.539 -8.684 2.988 1.00 96.12 163 LEU A C 1
ATOM 1287 O O . LEU A 1 163 ? 9.871 -8.467 4.153 1.00 96.12 163 LEU A O 1
ATOM 1291 N N . LEU A 1 164 ? 8.693 -9.663 2.661 1.00 95.81 164 LEU A N 1
ATOM 1292 C CA . LEU A 1 164 ? 8.003 -10.487 3.653 1.00 95.81 164 LEU A CA 1
ATOM 1293 C C . LEU A 1 164 ? 8.942 -11.485 4.334 1.00 95.81 164 LEU A C 1
ATOM 1295 O O . LEU A 1 164 ? 8.918 -11.618 5.563 1.00 95.81 164 LEU A O 1
ATOM 1299 N N . SER A 1 165 ? 9.824 -12.123 3.566 1.00 95.88 165 SER A N 1
ATOM 1300 C CA . SER A 1 165 ? 10.815 -13.054 4.111 1.00 95.88 165 SER A CA 1
ATOM 1301 C C . SER A 1 165 ? 11.801 -12.345 5.039 1.00 95.88 165 SER A C 1
ATOM 1303 O O . SER A 1 165 ? 12.115 -12.861 6.111 1.00 95.88 165 SER A O 1
ATOM 1305 N N . HIS A 1 166 ? 12.233 -11.132 4.689 1.00 95.12 166 HIS A N 1
ATOM 1306 C CA . HIS A 1 166 ? 13.235 -10.410 5.467 1.00 95.12 166 HIS A CA 1
ATOM 1307 C C . HIS A 1 166 ? 12.632 -9.655 6.653 1.00 95.12 166 HIS A C 1
ATOM 1309 O O . HIS A 1 166 ? 13.224 -9.664 7.729 1.00 95.12 166 HIS A O 1
ATOM 1315 N N . ALA A 1 167 ? 11.457 -9.035 6.502 1.00 94.25 167 ALA A N 1
ATOM 1316 C CA . ALA A 1 167 ? 10.856 -8.244 7.576 1.00 94.25 167 ALA A CA 1
ATOM 1317 C C . ALA A 1 167 ? 10.014 -9.063 8.564 1.00 94.25 167 ALA A C 1
ATOM 1319 O O . ALA A 1 167 ? 9.941 -8.701 9.739 1.00 94.25 167 ALA A O 1
ATOM 1320 N N . PHE A 1 168 ? 9.390 -10.153 8.105 1.00 93.62 168 PHE A N 1
ATOM 1321 C CA . PHE A 1 168 ? 8.466 -10.964 8.909 1.00 93.62 168 PHE A CA 1
ATOM 1322 C C . PHE A 1 168 ? 8.885 -12.436 9.012 1.00 93.62 168 PHE A C 1
ATOM 1324 O O . PHE A 1 168 ? 8.418 -13.150 9.896 1.00 93.62 168 PHE A O 1
ATOM 1331 N N . GLY A 1 169 ? 9.796 -12.915 8.157 1.00 93.88 169 GLY A N 1
ATOM 1332 C CA . GLY A 1 169 ? 10.104 -14.346 8.076 1.00 93.88 169 GLY A CA 1
ATOM 1333 C C . GLY A 1 169 ? 8.930 -15.163 7.541 1.00 93.88 169 GLY A C 1
ATOM 1334 O O . GLY A 1 169 ? 8.750 -16.302 7.963 1.00 93.88 169 GLY A O 1
ATOM 1335 N N . LYS A 1 170 ? 8.111 -14.561 6.672 1.00 93.81 170 LYS A N 1
ATOM 1336 C CA . LYS A 1 170 ? 6.909 -15.163 6.085 1.00 93.81 170 LYS A CA 1
ATOM 1337 C C . LYS A 1 170 ? 7.077 -15.311 4.574 1.00 93.81 170 LYS A C 1
ATOM 1339 O O . LYS A 1 170 ? 7.777 -14.515 3.949 1.00 93.81 170 LYS A O 1
ATOM 1344 N N . SER A 1 171 ? 6.445 -16.330 4.001 1.00 94.69 171 SER A N 1
ATOM 1345 C CA . SER A 1 171 ? 6.330 -16.491 2.550 1.00 94.69 171 SER A CA 1
ATOM 1346 C C . SER A 1 171 ? 5.302 -15.519 1.971 1.00 94.69 171 SER A C 1
ATOM 1348 O O . SER A 1 171 ? 4.581 -14.838 2.709 1.00 94.69 171 SER A O 1
ATOM 1350 N N . LEU A 1 172 ? 5.220 -15.462 0.640 1.00 93.44 172 LEU A N 1
ATOM 1351 C CA . LEU A 1 172 ? 4.119 -14.779 -0.026 1.00 93.44 172 LEU A CA 1
ATOM 1352 C C . LEU A 1 172 ? 2.789 -15.410 0.436 1.00 93.44 172 LEU A C 1
ATOM 1354 O O . LEU A 1 172 ? 2.682 -16.640 0.448 1.00 93.44 172 LEU A O 1
ATOM 1358 N N . PRO A 1 173 ? 1.803 -14.606 0.867 1.00 93.56 173 PRO A N 1
ATOM 1359 C CA . PRO A 1 173 ? 0.527 -15.136 1.319 1.00 93.56 173 PRO A CA 1
ATOM 1360 C C . PRO A 1 173 ? -0.272 -15.693 0.140 1.00 93.56 173 PRO A C 1
ATOM 1362 O O . PRO A 1 173 ? -0.113 -15.248 -1.000 1.00 93.56 173 PRO A O 1
ATOM 1365 N N . GLU A 1 174 ? -1.182 -16.622 0.436 1.00 91.75 174 GLU A N 1
ATOM 1366 C CA . GLU A 1 174 ? -2.140 -17.120 -0.547 1.00 91.75 174 GLU A CA 1
ATOM 1367 C C . GLU A 1 174 ? -2.979 -15.970 -1.128 1.00 91.75 174 GLU A C 1
ATOM 1369 O O . GLU A 1 174 ? -3.329 -14.992 -0.450 1.00 91.75 174 GLU A O 1
ATOM 1374 N N . LYS A 1 175 ? -3.300 -16.088 -2.418 1.00 92.25 175 LYS A N 1
ATOM 1375 C CA . LYS A 1 175 ? -4.122 -15.107 -3.113 1.00 92.25 175 LYS A CA 1
ATOM 1376 C C . LYS A 1 175 ? -5.570 -15.205 -2.637 1.00 92.25 175 LYS A C 1
ATOM 1378 O O . LYS A 1 175 ? -6.260 -16.194 -2.857 1.00 92.25 175 LYS A O 1
ATOM 1383 N N . MET A 1 176 ? -6.050 -14.127 -2.038 1.00 94.81 176 MET A N 1
ATOM 1384 C CA . MET A 1 176 ? -7.449 -13.931 -1.681 1.00 94.81 176 MET A CA 1
ATOM 1385 C C . MET A 1 176 ? -8.284 -13.747 -2.950 1.00 94.81 176 MET A C 1
ATOM 1387 O O . MET A 1 176 ? -7.823 -13.134 -3.912 1.00 94.81 176 MET A O 1
ATOM 1391 N N . SER A 1 177 ? -9.534 -14.209 -2.968 1.00 96.44 177 SER A N 1
ATOM 1392 C CA . SER A 1 177 ? -10.441 -13.892 -4.075 1.00 96.44 177 SER A CA 1
ATOM 1393 C C . SER A 1 177 ? -10.829 -12.407 -4.078 1.00 96.44 177 SER A C 1
ATOM 1395 O O . SER A 1 177 ? -10.958 -11.770 -3.029 1.00 96.44 177 SER A O 1
ATOM 1397 N N . VAL A 1 178 ? -11.067 -11.847 -5.268 1.00 95.31 178 VAL A N 1
ATOM 1398 C CA . VAL A 1 178 ? -11.467 -10.436 -5.407 1.00 95.31 178 VAL A CA 1
ATOM 1399 C C . VAL A 1 178 ? -12.759 -10.122 -4.642 1.00 95.31 178 VAL A C 1
ATOM 1401 O O . VAL A 1 178 ? -12.882 -9.051 -4.053 1.00 95.31 178 VAL A O 1
ATOM 1404 N N . ASP A 1 179 ? -13.704 -11.061 -4.569 1.00 97.88 179 ASP A N 1
ATOM 1405 C CA . ASP A 1 179 ? -14.967 -10.854 -3.853 1.00 97.88 179 ASP A CA 1
ATOM 1406 C C . ASP A 1 179 ? -14.777 -10.769 -2.338 1.00 97.88 179 ASP A C 1
ATOM 1408 O O . ASP A 1 179 ? -15.454 -9.979 -1.676 1.00 97.88 179 ASP A O 1
ATOM 1412 N N . VAL A 1 180 ? -13.834 -11.531 -1.775 1.00 97.25 180 VAL A N 1
ATOM 1413 C CA . VAL A 1 180 ? -13.465 -11.396 -0.360 1.00 97.25 180 VAL A CA 1
ATOM 1414 C C . VAL A 1 180 ? -12.776 -10.050 -0.131 1.00 97.25 180 VAL A C 1
ATOM 1416 O O . VAL A 1 180 ? -13.156 -9.331 0.793 1.00 97.25 180 VAL A O 1
ATOM 1419 N N . ALA A 1 181 ? -11.863 -9.640 -1.018 1.00 95.94 181 ALA A N 1
ATOM 1420 C CA . ALA A 1 181 ? -11.199 -8.338 -0.925 1.00 95.94 181 ALA A CA 1
ATOM 1421 C C . ALA A 1 181 ? -12.197 -7.165 -0.971 1.00 95.94 181 ALA A C 1
ATOM 1423 O O . ALA A 1 181 ? -12.111 -6.243 -0.158 1.00 95.94 181 ALA A O 1
ATOM 1424 N N . ARG A 1 182 ? -13.194 -7.219 -1.866 1.00 97.00 182 ARG A N 1
ATOM 1425 C CA . ARG A 1 182 ? -14.283 -6.228 -1.952 1.00 97.00 182 ARG A CA 1
ATOM 1426 C C . ARG A 1 182 ? -15.119 -6.177 -0.674 1.00 97.00 182 ARG A C 1
ATOM 1428 O O . ARG A 1 182 ? -15.396 -5.084 -0.181 1.00 97.00 182 ARG A O 1
ATOM 1435 N N . LYS A 1 183 ? -15.490 -7.337 -0.113 1.00 97.88 183 LYS A N 1
ATOM 1436 C CA . LYS A 1 183 ? -16.237 -7.425 1.157 1.00 97.88 183 LYS A CA 1
ATOM 1437 C C . LYS A 1 183 ? -15.449 -6.825 2.318 1.00 97.88 183 LYS A C 1
ATOM 1439 O O . LYS A 1 183 ? -16.017 -6.051 3.085 1.00 97.88 183 LYS A O 1
ATOM 1444 N N . ILE A 1 184 ? -14.156 -7.135 2.423 1.00 96.44 184 ILE A N 1
ATOM 1445 C CA . ILE A 1 184 ? -13.276 -6.568 3.451 1.00 96.44 184 ILE A CA 1
ATOM 1446 C C . ILE A 1 184 ? -13.158 -5.051 3.276 1.00 96.44 184 ILE A C 1
ATOM 1448 O O . ILE A 1 184 ? -13.324 -4.318 4.246 1.00 96.44 184 ILE A O 1
ATOM 1452 N N . ALA A 1 185 ? -12.923 -4.559 2.055 1.00 94.44 185 ALA A N 1
ATOM 1453 C CA . ALA A 1 185 ? -12.801 -3.125 1.790 1.00 94.44 185 ALA A CA 1
ATOM 1454 C C . ALA A 1 185 ? -14.078 -2.352 2.168 1.00 94.44 185 ALA A C 1
ATOM 1456 O O . ALA A 1 185 ? -13.990 -1.322 2.838 1.00 94.44 185 ALA A O 1
ATOM 1457 N N . LEU A 1 186 ? -15.255 -2.871 1.799 1.00 95.94 186 LEU A N 1
ATOM 1458 C CA . LEU A 1 186 ? -16.548 -2.312 2.206 1.00 95.94 186 LEU A CA 1
ATOM 1459 C C . LEU A 1 186 ? -16.704 -2.320 3.730 1.00 95.94 186 LEU A C 1
ATOM 1461 O O . LEU A 1 186 ? -17.055 -1.301 4.317 1.00 95.94 186 LEU A O 1
ATOM 1465 N N . LYS A 1 187 ? -16.427 -3.452 4.385 1.00 96.44 187 LYS A N 1
ATOM 1466 C CA . LYS A 1 187 ? -16.572 -3.562 5.838 1.00 96.44 187 LYS A CA 1
ATOM 1467 C C . LYS A 1 187 ? -15.633 -2.628 6.595 1.00 96.44 187 LYS A C 1
ATOM 1469 O O . LYS A 1 187 ? -16.080 -2.011 7.550 1.00 96.44 187 LYS A O 1
ATOM 1474 N N . LEU A 1 188 ? -14.393 -2.454 6.132 1.00 92.50 188 LEU A N 1
ATOM 1475 C CA . LEU A 1 188 ? -13.476 -1.451 6.680 1.00 92.50 188 LEU A CA 1
ATOM 1476 C C . LEU A 1 188 ? -14.050 -0.040 6.563 1.00 92.50 188 LEU A C 1
ATOM 1478 O O . LEU A 1 188 ? -13.953 0.732 7.509 1.00 92.50 188 LEU A O 1
ATOM 1482 N N . CYS A 1 189 ? -14.635 0.298 5.411 1.00 92.69 189 CYS A N 1
ATOM 1483 C CA . CYS A 1 189 ? -15.264 1.598 5.198 1.00 92.69 189 CYS A CA 1
ATOM 1484 C C . CYS A 1 189 ? -16.451 1.819 6.141 1.00 92.69 189 CYS A C 1
ATOM 1486 O O . CYS A 1 189 ? -16.568 2.900 6.711 1.00 92.69 189 CYS A O 1
ATOM 1488 N N . ASN A 1 190 ? -17.299 0.808 6.331 1.00 94.44 190 ASN A N 1
ATOM 1489 C CA . ASN A 1 190 ? -18.435 0.897 7.245 1.00 94.44 190 ASN A CA 1
ATOM 1490 C C . ASN A 1 190 ? -17.966 1.051 8.696 1.00 94.44 190 ASN A C 1
ATOM 1492 O O . ASN A 1 190 ? -18.411 1.970 9.364 1.00 94.44 190 ASN A O 1
ATOM 1496 N N . GLU A 1 191 ? -17.004 0.234 9.137 1.00 93.06 191 GLU A N 1
ATOM 1497 C CA . GLU A 1 191 ? -16.466 0.259 10.505 1.00 93.06 191 GLU A CA 1
ATOM 1498 C C . GLU A 1 191 ? -15.946 1.649 10.902 1.00 93.06 191 GLU A C 1
ATOM 1500 O O . GLU A 1 191 ? -16.244 2.147 11.982 1.00 93.06 191 GLU A O 1
ATOM 1505 N N . VAL A 1 192 ? -15.204 2.320 10.012 1.00 90.19 192 VAL A N 1
ATOM 1506 C CA . VAL A 1 192 ? -14.691 3.673 10.298 1.00 90.19 192 VAL A CA 1
ATOM 1507 C C . VAL A 1 192 ? -15.743 4.773 10.148 1.00 90.19 192 VAL A C 1
ATOM 1509 O O . VAL A 1 192 ? -15.488 5.904 10.557 1.00 90.19 192 VAL A O 1
ATOM 1512 N N . SER A 1 193 ? -16.894 4.460 9.546 1.00 91.06 193 SER A N 1
ATOM 1513 C CA . SER A 1 193 ? -18.036 5.373 9.413 1.00 91.06 193 SER A CA 1
ATOM 1514 C C . SER A 1 193 ? -18.975 5.319 10.619 1.00 91.06 193 SER A C 1
ATOM 1516 O O . SER A 1 193 ? -19.825 6.196 10.750 1.00 91.06 193 SER A O 1
ATOM 1518 N N . GLU A 1 194 ? -18.852 4.306 11.480 1.00 95.00 194 GLU A N 1
ATOM 1519 C CA . GLU A 1 194 ? -19.672 4.186 12.684 1.00 95.00 194 GLU A CA 1
ATOM 1520 C C . GLU A 1 194 ? -19.383 5.338 13.660 1.00 95.00 194 GLU A C 1
ATOM 1522 O O . GLU A 1 194 ? -18.228 5.689 13.931 1.00 95.00 194 GLU A O 1
ATOM 1527 N N . GLU A 1 195 ? -20.441 5.912 14.242 1.00 95.00 195 GLU A N 1
ATOM 1528 C CA . GLU A 1 195 ? -20.318 7.065 15.147 1.00 95.00 195 GLU A CA 1
ATOM 1529 C C . GLU A 1 195 ? -19.503 6.724 16.406 1.00 95.00 195 GLU A C 1
ATOM 1531 O O . GLU A 1 195 ? -18.799 7.579 16.948 1.00 95.00 195 GLU A O 1
ATOM 1536 N N . GLU A 1 196 ? -19.539 5.462 16.848 1.00 94.56 196 GLU A N 1
ATOM 1537 C CA . GLU A 1 196 ? -18.723 4.971 17.961 1.00 94.56 196 GLU A CA 1
ATOM 1538 C C . GLU A 1 196 ? -17.224 5.093 17.650 1.00 94.56 196 GLU A C 1
ATOM 1540 O O . GLU A 1 196 ? -16.463 5.668 18.440 1.00 94.56 196 GLU A O 1
ATOM 1545 N N . PHE A 1 197 ? -16.798 4.625 16.471 1.00 94.25 197 PHE A N 1
ATOM 1546 C CA . PHE A 1 197 ? -15.411 4.744 16.028 1.00 94.25 197 PHE A CA 1
ATOM 1547 C C . PHE A 1 197 ? -15.017 6.218 15.884 1.00 94.25 197 PHE A C 1
ATOM 1549 O O . PHE A 1 197 ? -13.965 6.635 16.379 1.00 94.25 197 PHE A O 1
ATOM 1556 N N . ALA A 1 198 ? -15.880 7.025 15.259 1.00 93.94 198 ALA A N 1
ATOM 1557 C CA . ALA A 1 198 ? -15.625 8.443 15.040 1.00 93.94 198 ALA A CA 1
ATOM 1558 C C . ALA A 1 198 ? -15.479 9.225 16.354 1.00 93.94 198 ALA A C 1
ATOM 1560 O O . ALA A 1 198 ? -14.601 10.085 16.473 1.00 93.94 198 ALA A O 1
ATOM 1561 N N . THR A 1 199 ? -16.308 8.916 17.352 1.00 95.69 199 THR A N 1
ATOM 1562 C CA . THR A 1 199 ? -16.254 9.522 18.689 1.00 95.69 199 THR A CA 1
ATOM 1563 C C . THR A 1 199 ? -14.972 9.128 19.418 1.00 95.69 199 THR A C 1
ATOM 1565 O O . THR A 1 199 ? -14.267 9.994 19.948 1.00 95.69 199 THR A O 1
ATOM 1568 N N . LYS A 1 200 ? -14.611 7.836 19.388 1.00 94.44 200 LYS A N 1
ATOM 1569 C CA . LYS A 1 200 ? -13.355 7.337 19.964 1.00 94.44 200 LYS A CA 1
ATOM 1570 C C . LYS A 1 200 ? -12.153 8.039 19.333 1.00 94.44 200 LYS A C 1
ATOM 1572 O O . LYS A 1 200 ? -11.342 8.613 20.058 1.00 94.44 200 LYS A O 1
ATOM 1577 N N . LEU A 1 201 ? -12.066 8.080 18.002 1.00 93.81 201 LEU A N 1
ATOM 1578 C CA . LEU A 1 201 ? -10.940 8.704 17.306 1.00 93.81 201 LEU A CA 1
ATOM 1579 C C . LEU A 1 201 ? -10.856 10.218 17.573 1.00 93.81 201 LEU A C 1
ATOM 1581 O O . LEU A 1 201 ? -9.759 10.721 17.828 1.00 93.81 201 LEU A O 1
ATOM 1585 N N . ARG A 1 202 ? -11.985 10.945 17.595 1.00 94.94 202 ARG A N 1
ATOM 1586 C CA . ARG A 1 202 ? -12.015 12.380 17.944 1.00 94.94 202 ARG A CA 1
ATOM 1587 C C . ARG A 1 202 ? -11.504 12.628 19.362 1.00 94.94 202 ARG A C 1
ATOM 1589 O O . ARG A 1 202 ? -10.610 13.450 19.549 1.00 94.94 202 ARG A O 1
ATOM 1596 N N . SER A 1 203 ? -11.990 11.869 20.346 1.00 95.69 203 SER A N 1
ATOM 1597 C CA . SER A 1 203 ? -11.540 12.016 21.739 1.00 95.69 203 SER A CA 1
ATOM 1598 C C . SER A 1 203 ? -10.037 11.759 21.904 1.00 95.69 203 SER A C 1
ATOM 1600 O O . SER A 1 203 ? -9.365 12.459 22.657 1.00 95.69 203 SER A O 1
ATOM 1602 N N . MET A 1 204 ? -9.483 10.805 21.149 1.00 94.94 204 MET A N 1
ATOM 1603 C CA . MET A 1 204 ? -8.060 10.477 21.208 1.00 94.94 204 MET A CA 1
ATOM 1604 C C . MET A 1 204 ? -7.178 11.459 20.430 1.00 94.94 204 MET A C 1
ATOM 1606 O O . MET A 1 204 ? -5.990 11.539 20.725 1.00 94.94 204 MET A O 1
ATOM 1610 N N . THR A 1 205 ? -7.713 12.190 19.448 1.00 94.69 205 THR A N 1
ATOM 1611 C CA . THR A 1 205 ? -6.959 13.149 18.615 1.00 94.69 205 THR A CA 1
ATOM 1612 C C . THR A 1 205 ? -7.102 14.603 19.075 1.00 94.69 205 THR A C 1
ATOM 1614 O O . THR A 1 205 ? -6.327 15.460 18.640 1.00 94.69 205 THR A O 1
ATOM 1617 N N . GLN A 1 206 ? -8.042 14.899 19.977 1.00 94.50 206 GLN A N 1
ATOM 1618 C CA . GLN A 1 206 ? -8.294 16.247 20.481 1.00 94.50 206 GLN A CA 1
ATOM 1619 C C . GLN A 1 206 ? -7.055 16.852 21.160 1.00 94.50 206 GLN A C 1
ATOM 1621 O O . GLN A 1 206 ? -6.430 16.244 22.027 1.00 94.50 206 GLN A O 1
ATOM 1626 N N . GLY A 1 207 ? -6.691 18.073 20.754 1.00 92.06 207 GLY A N 1
ATOM 1627 C CA . GLY A 1 207 ? -5.554 18.814 21.317 1.00 92.06 207 GLY A CA 1
ATOM 1628 C C . GLY A 1 207 ? -4.166 18.284 20.933 1.00 92.06 207 GLY A C 1
ATOM 1629 O O . GLY A 1 207 ? -3.171 18.867 21.355 1.00 92.06 207 GLY A O 1
ATOM 1630 N N . LYS A 1 208 ? -4.081 17.219 20.125 1.00 92.44 208 LYS A N 1
ATOM 1631 C CA . LYS A 1 208 ? -2.815 16.620 19.686 1.00 92.44 208 LYS A CA 1
ATOM 1632 C C . LYS A 1 208 ? -2.235 17.290 18.445 1.00 92.44 208 LYS A C 1
ATOM 1634 O O . LYS A 1 208 ? -2.963 17.756 17.562 1.00 92.44 208 LYS A O 1
ATOM 1639 N N . GLY A 1 209 ? -0.905 17.280 18.350 1.00 89.94 209 GLY A N 1
ATOM 1640 C CA . GLY A 1 209 ? -0.189 17.682 17.139 1.00 89.94 209 GLY A CA 1
ATOM 1641 C C . GLY A 1 209 ? -0.359 16.668 16.001 1.00 89.94 209 GLY A C 1
ATOM 1642 O O . GLY A 1 209 ? -0.748 15.527 16.223 1.00 89.94 209 GLY A O 1
ATOM 1643 N N . LEU A 1 210 ? -0.030 17.058 14.763 1.00 83.62 210 LEU A N 1
ATOM 1644 C CA . LEU A 1 210 ? -0.198 16.196 13.579 1.00 83.62 210 LEU A CA 1
ATOM 1645 C C . LEU A 1 210 ? 0.501 14.831 13.717 1.00 83.62 210 LEU A C 1
ATOM 1647 O O . LEU A 1 210 ? -0.039 13.818 13.289 1.00 83.62 210 LEU A O 1
ATOM 1651 N N . GLU A 1 211 ? 1.702 14.796 14.288 1.00 80.69 211 GLU A N 1
ATOM 1652 C CA . GLU A 1 211 ? 2.472 13.559 14.472 1.00 80.69 211 GLU A CA 1
ATOM 1653 C C . GLU A 1 211 ? 1.762 12.594 15.426 1.00 80.69 211 GLU A C 1
ATOM 1655 O O . GLU A 1 211 ? 1.452 11.469 15.050 1.00 80.69 211 GLU A O 1
ATOM 1660 N N . GLU A 1 212 ? 1.363 13.085 16.595 1.00 86.38 212 GLU A N 1
ATOM 1661 C CA . GLU A 1 212 ? 0.617 12.300 17.578 1.00 86.38 212 GLU A CA 1
ATOM 1662 C C . GLU A 1 212 ? -0.766 11.878 17.053 1.00 86.38 212 GLU A C 1
ATOM 1664 O O . GLU A 1 212 ? -1.223 10.773 17.336 1.00 86.38 212 GLU A O 1
ATOM 1669 N N . LYS A 1 213 ? -1.438 12.733 16.263 1.00 87.31 213 LYS A N 1
ATOM 1670 C CA . LYS A 1 213 ? -2.695 12.376 15.587 1.00 87.31 213 LYS A CA 1
ATOM 1671 C C . LYS A 1 213 ? -2.496 11.205 14.623 1.00 87.31 213 LYS A C 1
ATOM 1673 O O . LYS A 1 213 ? -3.347 10.322 14.573 1.00 87.31 213 LYS A O 1
ATOM 1678 N N . ASN A 1 214 ? -1.383 11.167 13.884 1.00 80.88 214 ASN A N 1
ATOM 1679 C CA . ASN A 1 214 ? -1.072 10.041 13.002 1.00 80.88 214 ASN A CA 1
ATOM 1680 C C . ASN A 1 214 ? -0.826 8.752 13.793 1.00 80.88 214 ASN A C 1
ATOM 1682 O O . ASN A 1 214 ? -1.332 7.706 13.394 1.00 80.88 214 ASN A O 1
ATOM 1686 N N . ASP A 1 215 ? -0.107 8.818 14.915 1.00 81.88 215 ASP A N 1
ATOM 1687 C CA . ASP A 1 215 ? 0.141 7.644 15.760 1.00 81.88 215 ASP A CA 1
ATOM 1688 C C . ASP A 1 215 ? -1.161 7.074 16.339 1.00 81.88 215 ASP A C 1
ATOM 1690 O O . ASP A 1 215 ? -1.400 5.866 16.270 1.00 81.88 215 ASP A O 1
ATOM 1694 N N . VAL A 1 216 ? -2.042 7.950 16.834 1.00 87.19 216 VAL A N 1
ATOM 1695 C CA . VAL A 1 216 ? -3.384 7.580 17.306 1.00 87.19 216 VAL A CA 1
ATOM 1696 C C . VAL A 1 216 ? -4.206 6.950 16.184 1.00 87.19 216 VAL A C 1
ATOM 1698 O O . VAL A 1 216 ? -4.797 5.889 16.379 1.00 87.19 216 VAL A O 1
ATOM 1701 N N . LEU A 1 217 ? -4.218 7.565 14.999 1.00 87.00 217 LEU A N 1
ATOM 1702 C CA . LEU A 1 217 ? -4.954 7.058 13.844 1.00 87.00 217 LEU A CA 1
ATOM 1703 C C . LEU A 1 217 ? -4.461 5.666 13.446 1.00 87.00 217 LEU A C 1
ATOM 1705 O O . LEU A 1 217 ? -5.279 4.774 13.233 1.00 87.00 217 LEU A O 1
ATOM 1709 N N . ILE A 1 218 ? -3.140 5.455 13.400 1.00 82.75 218 ILE A N 1
ATOM 1710 C CA . ILE A 1 218 ? -2.543 4.139 13.147 1.00 82.75 218 ILE A CA 1
ATOM 1711 C C . ILE A 1 218 ? -3.024 3.142 14.206 1.00 82.75 218 ILE A C 1
ATOM 1713 O O . ILE A 1 218 ? -3.477 2.061 13.846 1.00 82.75 218 ILE A O 1
ATOM 1717 N N . GLN A 1 219 ? -2.976 3.489 15.493 1.00 84.00 219 GLN A N 1
ATOM 1718 C CA . GLN A 1 219 ? -3.369 2.585 16.574 1.00 84.00 219 GLN A CA 1
ATOM 1719 C C . GLN A 1 219 ? -4.856 2.198 16.524 1.00 84.00 219 GLN A C 1
ATOM 1721 O O . GLN A 1 219 ? -5.167 1.006 16.519 1.00 84.00 219 GLN A O 1
ATOM 1726 N N . CYS A 1 220 ? -5.766 3.177 16.459 1.00 87.31 220 CYS A N 1
ATOM 1727 C CA . CYS A 1 220 ? -7.212 2.933 16.391 1.00 87.31 220 CYS A CA 1
ATOM 1728 C C . CYS A 1 220 ? -7.571 2.080 15.181 1.00 87.31 220 CYS A C 1
ATOM 1730 O O . CYS A 1 220 ? -8.397 1.170 15.257 1.00 87.31 220 CYS A O 1
ATOM 1732 N N . LEU A 1 221 ? -6.915 2.366 14.060 1.00 85.75 221 LEU A N 1
ATOM 1733 C CA . LEU A 1 221 ? -7.174 1.658 12.836 1.00 85.75 221 LEU A CA 1
ATOM 1734 C C . LEU A 1 221 ? -6.788 0.182 12.912 1.00 85.75 221 LEU A C 1
ATOM 1736 O O . LEU A 1 221 ? -7.486 -0.674 12.376 1.00 85.75 221 LEU A O 1
ATOM 1740 N N . LEU A 1 222 ? -5.662 -0.127 13.541 1.00 85.06 222 LEU A N 1
ATOM 1741 C CA . LEU A 1 222 ? -5.221 -1.511 13.649 1.00 85.06 222 LEU A CA 1
ATOM 1742 C C . LEU A 1 222 ? -6.154 -2.329 14.500 1.00 85.06 222 LEU A C 1
ATOM 1744 O O . LEU A 1 222 ? -6.454 -3.456 1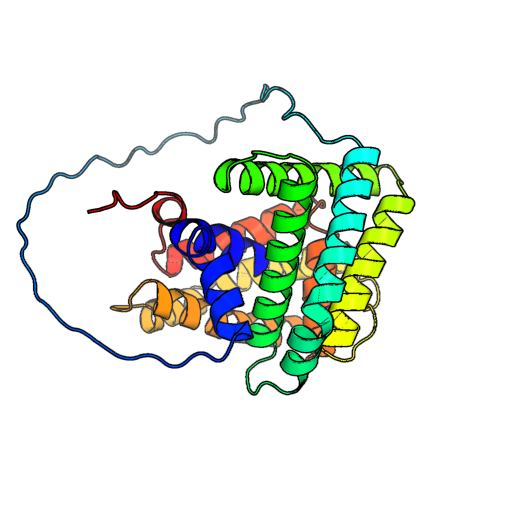4.136 1.00 85.06 222 LEU A O 1
ATOM 1748 N N . GLU A 1 223 ? -6.618 -1.754 15.604 1.00 86.38 223 GLU A N 1
ATOM 1749 C CA . GLU A 1 223 ? -7.593 -2.411 16.459 1.00 86.38 223 GLU A CA 1
ATOM 1750 C C . GLU A 1 223 ? -8.850 -2.782 15.657 1.00 86.38 223 GLU A C 1
ATOM 1752 O O . GLU A 1 223 ? -9.295 -3.927 15.713 1.00 86.38 223 GLU A O 1
ATOM 1757 N N . ALA A 1 224 ? -9.364 -1.848 14.849 1.00 88.62 224 ALA A N 1
ATOM 1758 C CA . ALA A 1 224 ? -10.508 -2.091 13.972 1.00 88.62 224 ALA A CA 1
ATOM 1759 C C . ALA A 1 224 ? -10.202 -3.131 12.879 1.00 88.62 224 ALA A C 1
ATOM 1761 O O . ALA A 1 224 ? -10.992 -4.042 12.645 1.00 88.62 224 ALA A O 1
ATOM 1762 N N . GLN A 1 225 ? -9.037 -3.039 12.231 1.00 91.19 225 GLN A N 1
ATOM 1763 C CA . GLN A 1 225 ? -8.625 -3.983 11.190 1.00 91.19 225 GLN A CA 1
ATOM 1764 C C . GLN A 1 225 ? -8.472 -5.400 11.728 1.00 91.19 225 GLN A C 1
ATOM 1766 O O . GLN A 1 225 ? -8.986 -6.318 11.109 1.00 91.19 225 GLN A O 1
ATOM 1771 N N . PHE A 1 226 ? -7.814 -5.591 12.871 1.00 90.56 226 PHE A N 1
ATOM 1772 C CA . PHE A 1 226 ? -7.636 -6.914 13.465 1.00 90.56 226 PHE A CA 1
ATOM 1773 C C . PHE A 1 226 ? -8.967 -7.563 13.828 1.00 90.56 226 PHE A C 1
ATOM 1775 O O . PHE A 1 226 ? -9.227 -8.682 13.393 1.00 90.56 226 PHE A O 1
ATOM 1782 N N . LYS A 1 227 ? -9.828 -6.832 14.549 1.00 91.25 227 LYS A N 1
ATOM 1783 C CA . LYS A 1 227 ? -11.175 -7.303 14.899 1.00 91.25 227 LYS A CA 1
ATOM 1784 C C . LYS A 1 227 ? -11.963 -7.686 13.652 1.00 91.25 227 LYS A C 1
ATOM 1786 O O . LYS A 1 227 ? -12.593 -8.735 13.615 1.00 91.25 227 LYS A O 1
ATOM 1791 N N . LEU A 1 228 ? -11.900 -6.858 12.608 1.00 94.38 228 LEU A N 1
ATOM 1792 C CA . LEU A 1 228 ? -12.602 -7.143 11.368 1.00 94.38 228 LEU A CA 1
ATOM 1793 C C . LEU A 1 228 ? -12.016 -8.358 10.643 1.00 94.38 228 LEU A C 1
ATOM 1795 O O . LEU A 1 228 ? -12.769 -9.214 10.193 1.00 94.38 228 LEU A O 1
ATOM 1799 N N . PHE A 1 229 ? -10.697 -8.438 10.495 1.00 94.94 229 PHE A N 1
ATOM 1800 C CA . PHE A 1 229 ? -10.024 -9.504 9.752 1.00 94.94 229 PHE A CA 1
ATOM 1801 C C . PHE A 1 229 ? -10.263 -10.871 10.397 1.00 94.94 229 PHE A C 1
ATOM 1803 O O . PHE A 1 229 ? -10.497 -11.845 9.680 1.00 94.94 229 PHE A O 1
ATOM 1810 N N . GLU A 1 230 ? -10.343 -10.927 11.726 1.00 94.69 230 GLU A N 1
ATOM 1811 C CA . GLU A 1 230 ? -10.740 -12.122 12.470 1.00 94.69 230 GLU A CA 1
ATOM 1812 C C . GLU A 1 230 ? -12.117 -12.651 12.029 1.00 94.69 230 GLU A C 1
ATOM 1814 O O . GLU A 1 230 ? -12.270 -13.854 11.826 1.00 94.69 230 GLU A O 1
ATOM 1819 N N . THR A 1 231 ? -13.090 -11.774 11.736 1.00 96.19 231 THR A N 1
ATOM 1820 C CA . THR A 1 231 ? -14.418 -12.191 11.224 1.00 96.19 231 THR A CA 1
ATOM 1821 C C . THR A 1 231 ? -14.375 -12.860 9.845 1.00 96.19 231 THR A C 1
ATOM 1823 O O . THR A 1 231 ? -15.328 -13.534 9.454 1.00 96.19 231 THR A O 1
ATOM 1826 N N . PHE A 1 232 ? -13.271 -12.698 9.113 1.00 95.94 232 PHE A N 1
ATOM 1827 C CA . PHE A 1 232 ? -13.006 -13.346 7.828 1.00 95.94 232 PHE A CA 1
ATOM 1828 C C . PHE A 1 232 ? -12.028 -14.529 7.947 1.00 95.94 232 PHE A C 1
ATOM 1830 O O . PHE A 1 232 ? -11.627 -15.079 6.925 1.00 95.94 232 PHE A O 1
ATOM 1837 N N . GLY A 1 233 ? -11.651 -14.932 9.167 1.00 95.12 233 GLY A N 1
ATOM 1838 C CA . GLY A 1 233 ? -10.712 -16.031 9.416 1.00 95.12 233 GLY A CA 1
ATOM 1839 C C . GLY A 1 233 ? -9.234 -15.623 9.423 1.00 95.12 233 GLY A C 1
ATOM 1840 O O . GLY A 1 233 ? -8.369 -16.490 9.367 1.00 95.12 233 GLY A O 1
ATOM 1841 N N . TYR A 1 234 ? -8.929 -14.325 9.500 1.00 94.44 234 TYR A N 1
ATOM 1842 C CA . TYR A 1 234 ? -7.566 -13.782 9.503 1.00 94.44 234 TYR A CA 1
ATOM 1843 C C . TYR A 1 234 ? -7.229 -13.182 10.879 1.00 94.44 234 TYR A C 1
ATOM 1845 O O . TYR A 1 234 ? -7.221 -11.964 11.054 1.00 94.44 234 TYR A O 1
ATOM 1853 N N . SER A 1 235 ? -6.996 -14.038 11.876 1.00 90.56 235 SER A N 1
ATOM 1854 C CA . SER A 1 235 ? -6.944 -13.659 13.300 1.00 90.56 235 SER A CA 1
ATOM 1855 C C . SER A 1 235 ? -5.559 -13.275 13.839 1.00 90.56 235 SER A C 1
ATOM 1857 O O . SER A 1 235 ? -5.442 -12.880 14.997 1.00 90.56 235 SER A O 1
ATOM 1859 N N . ASP A 1 236 ? -4.494 -13.411 13.049 1.00 90.56 236 ASP A N 1
ATOM 1860 C CA . ASP A 1 236 ? -3.117 -13.245 13.518 1.00 90.56 236 ASP A CA 1
ATOM 1861 C C . ASP A 1 236 ? -2.270 -12.330 12.613 1.00 90.56 236 ASP A C 1
ATOM 1863 O O . ASP A 1 236 ? -2.766 -11.639 11.719 1.00 90.56 236 ASP A O 1
ATOM 1867 N N . GLU A 1 237 ? -0.961 -12.279 12.879 1.00 90.56 237 GLU A N 1
ATOM 1868 C CA . GLU A 1 237 ? -0.007 -11.507 12.076 1.00 90.56 237 GLU A CA 1
ATOM 1869 C C . GLU A 1 237 ? 0.000 -11.945 10.604 1.00 90.56 237 GLU A C 1
ATOM 1871 O O . GLU A 1 237 ? 0.093 -11.104 9.708 1.00 90.56 237 GLU A O 1
ATOM 1876 N N . GLU A 1 238 ? -0.121 -13.245 10.347 1.00 92.44 238 GLU A N 1
ATOM 1877 C CA . GLU A 1 238 ? -0.137 -13.792 8.994 1.00 92.44 238 GLU A CA 1
ATOM 1878 C C . GLU A 1 238 ? -1.416 -13.400 8.259 1.00 92.44 238 GLU A C 1
ATOM 1880 O O . GLU A 1 238 ? -1.353 -12.924 7.124 1.00 92.44 238 GLU A O 1
ATOM 1885 N N . GLY A 1 239 ? -2.557 -13.478 8.943 1.00 93.69 239 GLY A N 1
ATOM 1886 C CA . GLY A 1 239 ? -3.830 -12.976 8.454 1.00 93.69 239 GLY A CA 1
ATOM 1887 C C . GLY A 1 239 ? -3.782 -11.483 8.130 1.00 93.69 239 GLY A C 1
ATOM 1888 O O . GLY A 1 239 ? -4.196 -11.072 7.046 1.00 93.69 239 GLY A O 1
ATOM 1889 N N . PHE A 1 240 ? -3.197 -10.666 9.009 1.00 92.88 240 PHE A N 1
ATOM 1890 C CA . PHE A 1 240 ? -3.031 -9.233 8.760 1.00 92.88 240 PHE A CA 1
ATOM 1891 C C . PHE A 1 240 ? -2.187 -8.956 7.507 1.00 92.88 240 PHE A C 1
ATOM 1893 O O . PHE A 1 240 ? -2.599 -8.175 6.645 1.00 92.88 240 PHE A O 1
ATOM 1900 N N . ILE A 1 241 ? -1.023 -9.604 7.381 1.00 93.31 241 ILE A N 1
ATOM 1901 C CA . ILE A 1 241 ? -0.136 -9.472 6.213 1.00 93.31 241 ILE A CA 1
ATOM 1902 C C . ILE A 1 241 ? -0.862 -9.917 4.939 1.00 93.31 241 ILE A C 1
ATOM 1904 O O . ILE A 1 241 ? -0.825 -9.205 3.932 1.00 93.31 241 ILE A O 1
ATOM 1908 N N . CYS A 1 242 ? -1.552 -11.059 4.997 1.00 94.62 242 CYS A N 1
ATOM 1909 C CA . CYS A 1 242 ? -2.316 -11.617 3.889 1.00 94.62 242 CYS A CA 1
ATOM 1910 C C . CYS A 1 242 ? -3.364 -10.625 3.383 1.00 94.62 242 CYS A C 1
ATOM 1912 O O . CYS A 1 242 ? -3.373 -10.288 2.196 1.00 94.62 242 CYS A O 1
ATOM 1914 N N . VAL A 1 243 ? -4.197 -10.089 4.278 1.00 95.19 243 VAL A N 1
ATOM 1915 C CA . VAL A 1 243 ? -5.242 -9.133 3.904 1.00 95.19 243 VAL A CA 1
ATOM 1916 C C . VAL A 1 243 ? -4.636 -7.837 3.361 1.00 95.19 243 VAL A C 1
ATOM 1918 O O . VAL A 1 243 ? -5.067 -7.357 2.313 1.00 95.19 243 VAL A O 1
ATOM 1921 N N . GLN A 1 244 ? -3.613 -7.272 4.012 1.00 93.56 244 GLN A N 1
ATOM 1922 C CA . GLN A 1 244 ? -3.006 -6.017 3.552 1.00 93.56 244 GLN A CA 1
ATOM 1923 C C . GLN A 1 244 ? -2.362 -6.150 2.168 1.00 93.56 244 GLN A C 1
ATOM 1925 O O . GLN A 1 244 ? -2.568 -5.268 1.331 1.00 93.56 244 GLN A O 1
ATOM 1930 N N . LYS A 1 245 ? -1.619 -7.235 1.912 1.00 93.38 245 LYS A N 1
ATOM 1931 C CA . LYS A 1 245 ? -1.000 -7.495 0.605 1.00 93.38 245 LYS A CA 1
ATOM 1932 C C . LYS A 1 245 ? -2.065 -7.691 -0.468 1.00 93.38 245 LYS A C 1
ATOM 1934 O O . LYS A 1 245 ? -2.039 -6.997 -1.478 1.00 93.38 245 LYS A O 1
ATOM 1939 N N . ASN A 1 246 ? -3.057 -8.548 -0.224 1.00 93.69 246 ASN A N 1
ATOM 1940 C CA . ASN A 1 246 ? -4.118 -8.809 -1.198 1.00 93.69 246 ASN A CA 1
ATOM 1941 C C . ASN A 1 246 ? -4.949 -7.552 -1.520 1.00 93.69 246 ASN A C 1
ATOM 1943 O O . ASN A 1 246 ? -5.273 -7.301 -2.677 1.00 93.69 246 ASN A O 1
ATOM 1947 N N . LEU A 1 247 ? -5.242 -6.695 -0.535 1.00 92.44 247 LEU A N 1
ATOM 1948 C CA . LEU A 1 247 ? -5.899 -5.406 -0.797 1.00 92.44 247 LEU A CA 1
ATOM 1949 C C . LEU A 1 247 ? -5.039 -4.464 -1.659 1.00 92.44 247 LEU A C 1
ATOM 1951 O O . LEU A 1 247 ? -5.585 -3.598 -2.342 1.00 92.44 247 LEU A O 1
ATOM 1955 N N . MET A 1 248 ? -3.709 -4.598 -1.623 1.00 89.44 248 MET A N 1
ATOM 1956 C CA . MET A 1 248 ? -2.805 -3.851 -2.502 1.00 89.44 248 MET A CA 1
ATOM 1957 C C . MET A 1 248 ? -2.759 -4.436 -3.916 1.00 89.44 248 MET A C 1
ATOM 1959 O O . MET A 1 248 ? -2.795 -3.652 -4.865 1.00 89.44 248 MET A O 1
ATOM 1963 N N . ASP A 1 249 ? -2.770 -5.762 -4.064 1.00 89.12 249 ASP A N 1
ATOM 1964 C CA . ASP A 1 249 ? -2.880 -6.427 -5.372 1.00 89.12 249 ASP A CA 1
ATOM 1965 C C . ASP A 1 249 ? -4.167 -6.008 -6.094 1.00 89.12 249 ASP A C 1
ATOM 1967 O O . ASP A 1 249 ? -4.165 -5.684 -7.282 1.00 89.12 249 ASP A O 1
ATOM 1971 N N . TYR A 1 250 ? -5.273 -5.925 -5.350 1.00 89.69 250 TYR A N 1
ATOM 1972 C CA . TYR A 1 250 ? -6.569 -5.497 -5.872 1.00 89.69 250 TYR A CA 1
ATOM 1973 C C . TYR A 1 250 ? -6.770 -3.978 -5.886 1.00 89.69 250 TYR A C 1
ATOM 1975 O O . TYR A 1 250 ? -7.882 -3.512 -6.113 1.00 89.69 250 TYR A O 1
ATOM 1983 N N . ALA A 1 251 ? -5.722 -3.163 -5.726 1.00 83.88 251 ALA A N 1
ATOM 1984 C CA . ALA A 1 251 ? -5.854 -1.705 -5.806 1.00 83.88 251 ALA A CA 1
ATOM 1985 C C . ALA A 1 251 ? -6.277 -1.192 -7.203 1.00 83.88 251 ALA A C 1
ATOM 1987 O O . ALA A 1 251 ? -6.604 -0.013 -7.344 1.00 83.88 251 ALA A O 1
ATOM 1988 N N . GLY A 1 252 ? -6.236 -2.046 -8.235 1.00 79.19 252 GLY A N 1
ATOM 1989 C CA . GLY A 1 252 ? -6.795 -1.771 -9.564 1.00 79.19 252 GLY A CA 1
ATOM 1990 C C . GLY A 1 252 ? -8.289 -2.090 -9.706 1.00 79.19 252 GLY A C 1
ATOM 1991 O O . GLY A 1 252 ? -8.916 -1.607 -10.644 1.00 79.19 252 GLY A O 1
ATOM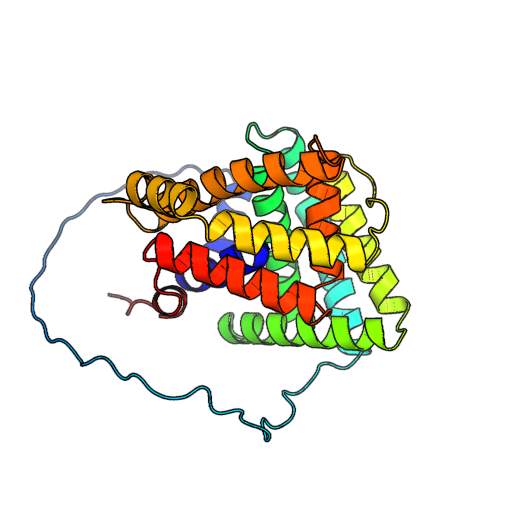 1992 N N . ASP A 1 253 ? -8.873 -2.865 -8.788 1.00 88.06 253 ASP A N 1
ATOM 1993 C CA . ASP A 1 253 ? -10.311 -3.132 -8.776 1.00 88.06 253 ASP A CA 1
ATOM 1994 C C . ASP A 1 253 ? -11.074 -1.878 -8.333 1.00 88.06 253 ASP A C 1
ATOM 1996 O O . ASP A 1 253 ? -10.777 -1.294 -7.291 1.00 88.06 253 ASP A O 1
ATOM 2000 N N . ALA A 1 254 ? -12.075 -1.460 -9.111 1.00 86.94 254 ALA A N 1
ATOM 2001 C CA . ALA A 1 254 ? -12.790 -0.207 -8.869 1.00 86.94 254 ALA A CA 1
ATOM 2002 C C . ALA A 1 254 ? -13.495 -0.173 -7.503 1.00 86.94 254 ALA A C 1
ATOM 2004 O O . ALA A 1 254 ? -13.527 0.872 -6.854 1.00 86.94 254 ALA A O 1
ATOM 2005 N N . VAL A 1 255 ? -14.025 -1.311 -7.046 1.00 91.44 255 VAL A N 1
ATOM 2006 C CA . VAL A 1 255 ? -14.772 -1.412 -5.787 1.00 91.44 255 VAL A CA 1
ATOM 2007 C C . VAL A 1 255 ? -13.814 -1.375 -4.600 1.00 91.44 255 VAL A C 1
ATOM 2009 O O . VAL A 1 255 ? -14.008 -0.580 -3.678 1.00 91.44 255 VAL A O 1
ATOM 2012 N N . VAL A 1 256 ? -12.738 -2.169 -4.642 1.00 88.88 256 VAL A N 1
ATOM 2013 C CA . VAL A 1 256 ? -11.675 -2.111 -3.624 1.00 88.88 256 VAL A CA 1
ATOM 2014 C C . VAL A 1 256 ? -11.076 -0.706 -3.569 1.00 88.88 256 VAL A C 1
ATOM 2016 O O . VAL A 1 256 ? -10.943 -0.129 -2.489 1.00 88.88 256 VAL A O 1
ATOM 2019 N N . LEU A 1 257 ? -10.763 -0.103 -4.717 1.00 85.19 257 LEU A N 1
ATOM 2020 C CA . LEU A 1 257 ? -10.213 1.247 -4.781 1.00 85.19 257 LEU A CA 1
ATOM 2021 C C . LEU A 1 257 ? -11.171 2.284 -4.188 1.00 85.19 257 LEU A C 1
ATOM 2023 O O . LEU A 1 257 ? -10.731 3.118 -3.396 1.00 85.19 257 LEU A O 1
ATOM 2027 N N . ALA A 1 258 ? -12.457 2.247 -4.542 1.00 84.25 258 ALA A N 1
ATOM 2028 C CA . ALA A 1 258 ? -13.454 3.192 -4.048 1.00 84.25 258 ALA A CA 1
ATOM 2029 C C . ALA A 1 258 ? -13.582 3.119 -2.522 1.00 84.25 258 ALA A C 1
ATOM 2031 O O . ALA A 1 258 ? -13.377 4.130 -1.848 1.00 84.25 258 ALA A O 1
ATOM 2032 N N . TYR A 1 259 ? -13.818 1.926 -1.968 1.00 90.25 259 TYR A N 1
ATOM 2033 C CA . TYR A 1 259 ? -14.000 1.774 -0.525 1.00 90.25 259 TYR A CA 1
ATOM 2034 C C . TYR A 1 259 ? -12.727 2.054 0.258 1.00 90.25 259 TYR A C 1
ATOM 2036 O O . TYR A 1 259 ? -12.783 2.763 1.254 1.00 90.25 259 TYR A O 1
ATOM 2044 N N . THR A 1 260 ? -11.562 1.600 -0.212 1.00 86.25 260 THR A N 1
ATOM 2045 C CA . THR A 1 260 ? -10.299 1.930 0.463 1.00 86.25 260 THR A CA 1
ATOM 2046 C C . THR A 1 260 ? -9.947 3.415 0.362 1.00 86.25 260 THR A C 1
ATOM 2048 O O . THR A 1 260 ? -9.271 3.938 1.245 1.00 86.25 260 THR A O 1
ATOM 2051 N N . SER A 1 261 ? -10.391 4.130 -0.677 1.00 82.44 261 SER A N 1
ATOM 2052 C CA . SER A 1 261 ? -10.251 5.593 -0.755 1.00 82.44 261 SER A CA 1
ATOM 2053 C C . SER A 1 261 ? -11.182 6.295 0.228 1.00 82.44 261 SER A C 1
ATOM 2055 O O . SER A 1 261 ? -10.718 7.153 0.974 1.00 82.44 261 SER A O 1
ATOM 2057 N N . ALA A 1 262 ? -12.462 5.911 0.247 1.00 85.56 262 ALA A N 1
ATOM 2058 C CA . ALA A 1 262 ? -13.477 6.482 1.128 1.00 85.56 262 ALA A CA 1
ATOM 2059 C C . ALA A 1 262 ? -13.096 6.294 2.598 1.00 85.56 262 ALA A C 1
ATOM 2061 O O . ALA A 1 262 ? -13.007 7.263 3.342 1.00 85.56 262 ALA A O 1
ATOM 2062 N N . TYR A 1 263 ? -12.732 5.069 2.966 1.00 86.06 263 TYR A N 1
ATOM 2063 C CA . TYR A 1 263 ? -12.195 4.729 4.276 1.00 86.06 263 TYR A CA 1
ATOM 2064 C C . TYR A 1 263 ? -11.022 5.651 4.688 1.00 86.06 263 TYR A C 1
ATOM 2066 O O . TYR A 1 263 ? -10.995 6.151 5.808 1.00 86.06 263 TYR A O 1
ATOM 2074 N N . ASN A 1 264 ? -10.071 5.941 3.784 1.00 84.12 264 ASN A N 1
ATOM 2075 C CA . ASN A 1 264 ? -8.932 6.815 4.103 1.00 84.12 264 ASN A CA 1
ATOM 2076 C C . ASN A 1 264 ? -9.382 8.265 4.304 1.00 84.12 264 ASN A C 1
ATOM 2078 O O . ASN A 1 264 ? -8.858 8.956 5.171 1.00 84.12 264 ASN A O 1
ATOM 2082 N N . TYR A 1 265 ? -10.320 8.730 3.480 1.00 84.94 265 TYR A N 1
ATOM 2083 C CA . TYR A 1 265 ? -10.858 10.082 3.563 1.00 84.94 265 TYR A CA 1
ATOM 2084 C C . TYR A 1 265 ? -11.609 10.303 4.882 1.00 84.94 265 TYR A C 1
ATOM 2086 O O . TYR A 1 265 ? -11.306 11.263 5.584 1.00 84.94 265 TYR A O 1
ATOM 2094 N N . ILE A 1 266 ? -12.488 9.369 5.258 1.00 87.75 266 ILE A N 1
ATOM 2095 C CA . ILE A 1 266 ? -13.251 9.399 6.515 1.00 87.75 266 ILE A CA 1
ATOM 2096 C C . ILE A 1 266 ? -12.308 9.488 7.720 1.00 87.75 266 ILE A C 1
ATOM 2098 O O . ILE A 1 266 ? -12.491 10.331 8.593 1.00 87.75 266 ILE A O 1
ATOM 2102 N N . LEU A 1 267 ? -11.244 8.678 7.744 1.00 88.06 267 LEU A N 1
ATOM 2103 C CA . LEU A 1 267 ? -10.259 8.717 8.828 1.00 88.06 267 LEU A CA 1
ATOM 2104 C C . LEU A 1 267 ? -9.569 10.078 8.964 1.00 88.06 267 LEU A C 1
ATOM 2106 O O . LEU A 1 267 ? -9.403 10.576 10.078 1.00 88.06 267 LEU A O 1
ATOM 2110 N N . LEU A 1 268 ? -9.150 10.670 7.843 1.00 86.94 268 LEU A N 1
ATOM 2111 C CA . LEU A 1 268 ? -8.497 11.979 7.840 1.00 86.94 268 LEU A CA 1
ATOM 2112 C C . LEU A 1 268 ? -9.463 13.086 8.267 1.00 86.94 268 LEU A C 1
ATOM 2114 O O . LEU A 1 268 ? -9.069 13.972 9.021 1.0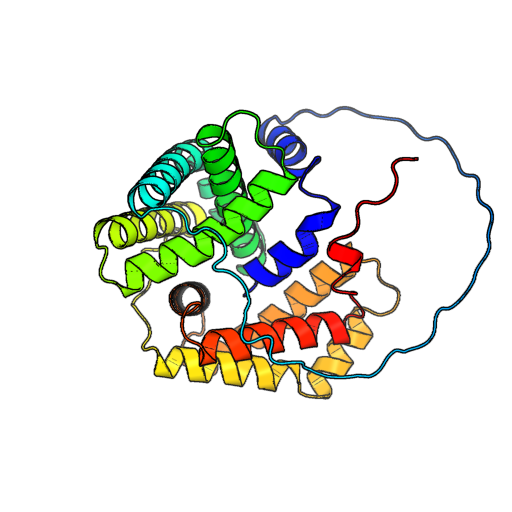0 86.94 268 LEU A O 1
ATOM 2118 N N . GLU A 1 269 ? -10.719 13.011 7.830 1.00 89.88 269 GLU A N 1
ATOM 2119 C CA . GLU A 1 269 ? -11.770 13.953 8.208 1.00 89.88 269 GLU A CA 1
ATOM 2120 C C . GLU A 1 269 ? -12.059 13.902 9.713 1.00 89.88 269 GLU A C 1
ATOM 2122 O O . GLU A 1 269 ? -11.986 14.932 10.379 1.00 89.88 269 GLU A O 1
ATOM 2127 N N . ILE A 1 270 ? -12.282 12.708 10.273 1.00 90.88 270 ILE A N 1
ATOM 2128 C CA . ILE A 1 270 ? -12.535 12.517 11.711 1.00 90.88 270 ILE A CA 1
ATOM 2129 C C . ILE A 1 270 ? -11.346 13.002 12.555 1.00 90.88 270 ILE A C 1
ATOM 2131 O O . ILE A 1 270 ? -11.541 13.591 13.616 1.00 90.88 270 ILE A O 1
ATOM 2135 N N . ALA A 1 271 ? -10.113 12.770 12.094 1.00 89.06 271 ALA A N 1
ATOM 2136 C CA . ALA A 1 271 ? -8.902 13.227 12.776 1.00 89.06 271 ALA A CA 1
ATOM 2137 C C . ALA A 1 271 ? -8.599 14.726 12.560 1.00 89.06 271 ALA A C 1
ATOM 2139 O O . ALA A 1 271 ? -7.616 15.241 13.110 1.00 89.06 271 ALA A O 1
ATOM 2140 N N . GLU A 1 272 ? -9.411 15.432 11.767 1.00 89.81 272 GLU A N 1
ATOM 2141 C CA . GLU A 1 272 ? -9.212 16.828 11.357 1.00 89.81 272 GLU A CA 1
ATOM 2142 C C . GLU A 1 272 ? -7.834 17.059 10.713 1.00 89.81 272 GLU A C 1
ATOM 2144 O O . GLU A 1 272 ? -7.141 18.050 10.967 1.00 89.81 272 GLU A O 1
ATOM 2149 N N . ILE A 1 273 ? -7.390 16.098 9.905 1.00 84.38 273 ILE A N 1
ATOM 2150 C CA . ILE A 1 273 ? -6.163 16.191 9.122 1.00 84.38 273 ILE A CA 1
ATOM 2151 C C . ILE A 1 273 ? -6.566 16.638 7.723 1.00 84.38 273 ILE A C 1
ATOM 2153 O O . ILE A 1 273 ? -7.046 15.839 6.923 1.00 84.38 273 ILE A O 1
ATOM 2157 N N . ASP A 1 274 ? -6.357 17.920 7.414 1.00 78.12 274 ASP A N 1
ATOM 2158 C CA . ASP A 1 274 ? -6.619 18.439 6.070 1.00 78.12 274 ASP A CA 1
ATOM 2159 C C . ASP A 1 274 ? -5.746 17.685 5.041 1.00 78.12 274 ASP A C 1
ATOM 2161 O O . ASP A 1 274 ? -4.509 17.795 5.085 1.00 78.12 274 ASP A O 1
ATOM 2165 N N . PRO A 1 275 ? -6.356 16.963 4.076 1.00 65.19 275 PRO A N 1
ATOM 2166 C CA . PRO A 1 275 ? -5.626 16.246 3.034 1.00 65.19 275 PRO A CA 1
ATOM 2167 C C . PRO A 1 275 ? -4.694 17.158 2.221 1.00 65.19 275 PRO A C 1
ATOM 2169 O O . PRO A 1 275 ? -3.673 16.706 1.704 1.00 65.19 275 PRO A O 1
ATOM 2172 N N . ARG A 1 276 ? -5.016 18.455 2.123 1.00 63.28 276 ARG A N 1
ATOM 2173 C CA . ARG A 1 276 ? -4.235 19.473 1.405 1.00 63.28 276 ARG A CA 1
ATOM 2174 C C . ARG A 1 276 ? -3.088 20.018 2.240 1.00 63.28 276 ARG A C 1
ATOM 2176 O O . ARG A 1 276 ? -2.032 20.325 1.685 1.00 63.28 276 ARG A O 1
ATOM 2183 N N . MET A 1 277 ? -3.237 20.103 3.562 1.00 48.91 277 MET A N 1
ATOM 2184 C CA . MET A 1 277 ? -2.128 20.498 4.438 1.00 48.91 277 MET A CA 1
ATOM 2185 C C . MET A 1 277 ? -1.014 19.461 4.472 1.00 48.91 277 MET A C 1
ATOM 2187 O O . MET A 1 277 ? 0.118 19.811 4.800 1.00 48.91 277 MET A O 1
ATOM 2191 N N . ALA A 1 278 ? -1.292 18.223 4.075 1.00 46.66 278 ALA A N 1
ATOM 2192 C CA . ALA A 1 278 ? -0.250 17.244 3.830 1.00 46.66 278 ALA A CA 1
ATOM 2193 C C . ALA A 1 278 ? 0.624 17.628 2.612 1.00 46.66 278 ALA A C 1
ATOM 2195 O O . ALA A 1 278 ? 1.827 17.382 2.625 1.00 46.66 278 ALA A O 1
ATOM 2196 N N . SER A 1 279 ? 0.053 18.327 1.620 1.00 38.62 279 SER A N 1
ATOM 2197 C CA . SER A 1 279 ? 0.688 18.639 0.329 1.00 38.62 279 SER A CA 1
ATOM 2198 C C . SER A 1 279 ? 1.422 19.985 0.216 1.00 38.62 279 SER A C 1
ATOM 2200 O O . SER A 1 279 ? 2.180 20.192 -0.729 1.00 38.62 279 SER A O 1
ATOM 2202 N N . LEU A 1 280 ? 1.230 20.916 1.157 1.00 31.67 280 LEU A N 1
ATOM 2203 C CA . LEU A 1 280 ? 1.810 22.260 1.041 1.00 31.67 280 LEU A CA 1
ATOM 2204 C C . LEU A 1 280 ? 3.200 22.346 1.699 1.00 31.67 280 LEU A C 1
ATOM 2206 O O . LEU A 1 280 ? 3.282 22.166 2.927 1.00 31.67 280 LEU A O 1
ATOM 2210 N N . PRO A 1 281 ? 4.271 22.667 0.938 1.00 35.94 281 PRO A N 1
ATOM 2211 C CA . PRO A 1 281 ? 5.559 23.015 1.522 1.00 35.94 281 PRO A CA 1
ATOM 2212 C C . PRO A 1 281 ? 5.378 24.243 2.419 1.00 35.94 281 PRO A C 1
ATOM 2214 O O . PRO A 1 281 ? 4.765 25.235 2.028 1.00 35.94 281 PRO A O 1
ATOM 2217 N N . GLN A 1 282 ? 5.865 24.154 3.656 1.00 37.94 282 GLN A N 1
ATOM 2218 C CA . GLN A 1 282 ? 5.977 25.332 4.510 1.00 37.94 282 GLN A CA 1
ATOM 2219 C C . GLN A 1 282 ? 7.019 26.264 3.872 1.00 37.94 282 GLN A C 1
ATOM 2221 O O . GLN A 1 282 ? 8.072 25.765 3.463 1.00 37.94 282 GLN A O 1
ATOM 2226 N N . PRO A 1 283 ? 6.756 27.578 3.763 1.00 31.95 283 PRO A N 1
ATOM 2227 C CA . PRO A 1 283 ? 7.794 28.520 3.374 1.00 31.95 283 PRO A CA 1
ATOM 2228 C C . PRO A 1 283 ? 8.956 28.366 4.360 1.00 31.95 283 PRO A C 1
ATOM 2230 O O . PRO A 1 283 ? 8.751 28.400 5.573 1.00 31.95 283 PRO A O 1
ATOM 2233 N N . GLN A 1 284 ? 10.153 28.095 3.837 1.00 39.75 284 GLN A N 1
ATOM 2234 C CA . GLN A 1 284 ? 11.363 28.069 4.652 1.00 39.75 284 GLN A CA 1
ATOM 2235 C C . GLN A 1 284 ? 11.552 29.479 5.223 1.00 39.75 284 GLN A C 1
ATOM 2237 O O . GLN A 1 284 ? 11.591 30.441 4.456 1.00 39.75 284 GLN A O 1
ATOM 2242 N N . ALA A 1 285 ? 11.561 29.574 6.553 1.00 39.88 285 ALA A N 1
ATOM 2243 C CA . ALA A 1 285 ? 11.872 30.790 7.297 1.00 39.88 285 ALA A CA 1
ATOM 2244 C C . ALA A 1 285 ? 13.387 30.943 7.450 1.00 39.88 285 ALA A C 1
ATOM 2246 O O . ALA A 1 285 ? 14.056 29.895 7.625 1.00 39.88 285 ALA A O 1
#